Protein AF-B7Q792-F1 (afdb_monomer)

Mean predicted aligned error: 16.58 Å

Structure (mmCIF, N/CA/C/O backbone):
data_AF-B7Q792-F1
#
_entry.id   AF-B7Q792-F1
#
loop_
_atom_site.group_PDB
_atom_site.id
_atom_site.type_symbol
_atom_site.label_atom_id
_atom_site.label_alt_id
_atom_site.label_comp_id
_atom_site.label_asym_id
_atom_site.label_entity_id
_atom_site.label_seq_id
_atom_site.pdbx_PDB_ins_co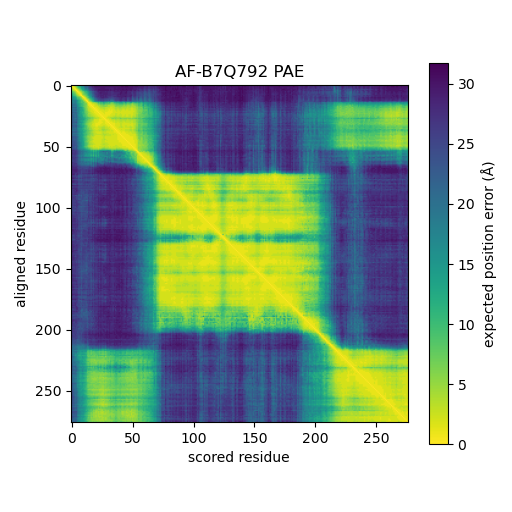de
_atom_site.Cartn_x
_atom_site.Cartn_y
_atom_site.Cartn_z
_atom_site.occupancy
_atom_site.B_iso_or_equiv
_atom_site.auth_seq_id
_atom_site.auth_comp_id
_atom_site.auth_asym_id
_atom_site.auth_atom_id
_atom_site.pdbx_PDB_model_num
ATOM 1 N N . MET A 1 1 ? -31.296 -1.172 -18.014 1.00 29.81 1 MET A N 1
ATOM 2 C CA . MET A 1 1 ? -30.292 -0.936 -19.068 1.00 29.81 1 MET A CA 1
ATOM 3 C C . MET A 1 1 ? -28.988 -0.692 -18.353 1.00 29.81 1 MET A C 1
ATOM 5 O O . MET A 1 1 ? -28.832 0.358 -17.747 1.00 29.81 1 MET A O 1
ATOM 9 N N . SER A 1 2 ? -28.148 -1.718 -18.304 1.00 25.25 2 SER A N 1
ATOM 10 C CA . SER A 1 2 ? -26.816 -1.644 -17.712 1.00 25.25 2 SER A CA 1
ATOM 11 C C . SER A 1 2 ? -25.908 -0.924 -18.704 1.00 25.25 2 SER A C 1
ATOM 13 O O . SER A 1 2 ? -25.913 -1.272 -19.883 1.00 25.25 2 SER A O 1
ATOM 15 N N . LEU A 1 3 ? -25.216 0.120 -18.257 1.00 30.36 3 LEU A N 1
ATOM 16 C CA . LEU A 1 3 ? -24.271 0.868 -19.080 1.00 30.36 3 LEU A CA 1
ATOM 17 C C . LEU A 1 3 ? -22.908 0.174 -19.016 1.00 30.36 3 LEU A C 1
ATOM 19 O O . LEU A 1 3 ? -22.314 0.070 -17.946 1.00 30.36 3 LEU A O 1
ATOM 23 N N . GLU A 1 4 ? -22.454 -0.309 -20.170 1.00 35.34 4 GLU A N 1
ATOM 24 C CA . GLU A 1 4 ? -21.077 -0.736 -20.418 1.00 35.34 4 GLU A CA 1
ATOM 25 C C . GLU A 1 4 ? -20.121 0.458 -20.252 1.00 35.34 4 GLU A C 1
ATOM 27 O O . GLU A 1 4 ? -20.401 1.551 -20.747 1.00 35.34 4 GLU A O 1
ATOM 32 N N . GLY A 1 5 ? -18.984 0.242 -19.580 1.00 39.78 5 GLY A N 1
ATOM 33 C CA . GLY A 1 5 ? -17.847 1.174 -19.599 1.00 39.78 5 GLY A CA 1
ATOM 34 C C . GLY A 1 5 ? -17.439 1.814 -18.266 1.00 39.78 5 GLY A C 1
ATOM 35 O O . GLY A 1 5 ? -16.581 2.692 -18.272 1.00 39.78 5 GLY A O 1
ATOM 36 N N . GLY A 1 6 ? -18.009 1.403 -17.130 1.00 30.78 6 GLY A N 1
ATOM 37 C CA . GLY A 1 6 ? -17.480 1.765 -15.808 1.00 30.78 6 GLY A CA 1
ATOM 38 C C . GLY A 1 6 ? -16.303 0.871 -15.405 1.00 30.78 6 GLY A C 1
ATOM 39 O O . GLY A 1 6 ? -16.274 -0.300 -15.775 1.00 30.78 6 GLY A O 1
ATOM 40 N N . PHE A 1 7 ? -15.344 1.401 -14.637 1.00 35.66 7 PHE A N 1
ATOM 41 C CA . PHE A 1 7 ? -14.353 0.570 -13.945 1.00 35.66 7 PHE A CA 1
ATOM 42 C C . PHE A 1 7 ? -15.086 -0.367 -12.980 1.00 35.66 7 PHE A C 1
ATOM 44 O O . PHE A 1 7 ? -15.581 0.058 -11.936 1.00 35.66 7 PHE A O 1
ATOM 51 N N . ASP A 1 8 ? -15.184 -1.633 -13.370 1.00 33.38 8 ASP A N 1
ATOM 52 C CA . ASP A 1 8 ? -15.832 -2.675 -12.591 1.00 33.38 8 ASP A CA 1
ATOM 53 C C . ASP A 1 8 ? -14.848 -3.168 -11.523 1.00 33.38 8 ASP A C 1
ATOM 55 O O . ASP A 1 8 ? -13.962 -3.981 -11.777 1.00 33.38 8 ASP A O 1
ATOM 59 N N . VAL A 1 9 ? -14.957 -2.625 -10.309 1.00 39.84 9 VAL A N 1
ATOM 60 C CA . VAL A 1 9 ? -14.142 -3.051 -9.153 1.00 39.84 9 VAL A CA 1
ATOM 61 C C . VAL A 1 9 ? -14.661 -4.382 -8.568 1.00 39.84 9 VAL A C 1
ATOM 63 O O . VAL A 1 9 ? -14.199 -4.827 -7.520 1.00 39.84 9 VAL A O 1
ATOM 66 N N . ALA A 1 10 ? -15.630 -5.026 -9.231 1.00 39.22 10 ALA A N 1
ATOM 67 C CA . ALA A 1 10 ? -16.303 -6.241 -8.783 1.00 39.22 10 ALA A CA 1
ATOM 68 C C . ALA A 1 10 ? -16.027 -7.481 -9.656 1.00 39.22 10 ALA A C 1
ATOM 70 O O . ALA A 1 10 ? -16.772 -8.458 -9.579 1.00 39.22 10 ALA A O 1
ATOM 71 N N . GLU A 1 11 ? -14.952 -7.507 -10.446 1.00 41.44 11 GLU A N 1
ATOM 72 C CA . GLU A 1 11 ? -14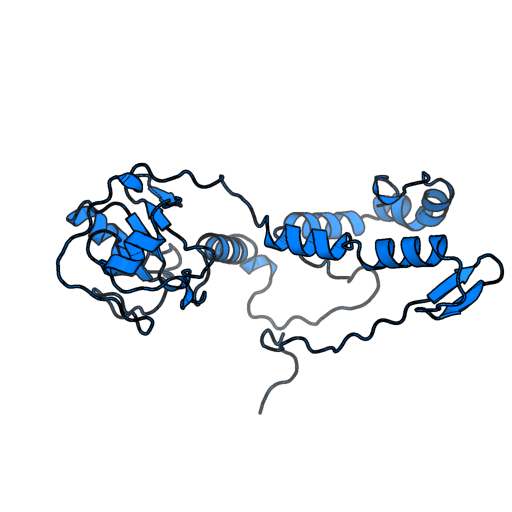.525 -8.736 -11.122 1.00 41.44 11 GLU A CA 1
ATOM 73 C C . GLU A 1 11 ? -13.384 -9.411 -10.357 1.00 41.44 11 GLU A C 1
ATOM 75 O O . GLU A 1 11 ? -12.214 -9.039 -10.447 1.00 41.44 11 GLU A O 1
ATOM 80 N N . GLY A 1 12 ? -13.733 -10.461 -9.607 1.00 44.03 12 GLY A N 1
ATOM 81 C CA . GLY A 1 12 ? -12.761 -11.478 -9.216 1.00 44.03 12 GLY A CA 1
ATOM 82 C C . GLY A 1 12 ? -11.974 -11.952 -10.444 1.00 44.03 12 GLY A C 1
ATOM 83 O O . GLY A 1 12 ? -12.541 -12.043 -11.530 1.00 44.03 12 GLY A O 1
ATOM 84 N N . LYS A 1 13 ? -10.666 -12.192 -10.258 1.00 39.19 13 LYS A N 1
ATOM 85 C CA . LYS A 1 13 ? -9.658 -12.584 -11.268 1.00 39.19 13 LYS A CA 1
ATOM 86 C C . LYS A 1 13 ? -10.265 -13.040 -12.610 1.00 39.19 13 LYS A C 1
ATOM 88 O O . LYS A 1 13 ? -10.611 -14.204 -12.775 1.00 39.19 13 LYS A O 1
ATOM 93 N N . LYS A 1 14 ? -10.349 -12.120 -13.579 1.00 50.91 14 LYS A N 1
ATOM 94 C CA . LYS A 1 14 ? -10.945 -12.324 -14.917 1.00 50.91 14 LYS A CA 1
ATOM 95 C C . LYS A 1 14 ? -10.115 -13.217 -15.859 1.00 50.91 14 LYS A C 1
ATOM 97 O O . LYS A 1 14 ? -10.454 -13.354 -17.031 1.00 50.91 14 LYS A O 1
ATOM 102 N N . TYR A 1 15 ? -9.017 -13.791 -15.370 1.00 65.81 15 TYR A N 1
ATOM 103 C CA . TYR A 1 15 ? -8.041 -14.522 -16.172 1.00 65.81 15 TYR A CA 1
ATOM 104 C C . TYR A 1 15 ? -7.594 -15.787 -15.442 1.00 65.81 15 TYR A C 1
ATOM 106 O O . TYR A 1 15 ? -7.187 -15.735 -14.279 1.00 65.81 15 TYR A O 1
ATOM 114 N N . GLU A 1 16 ? -7.642 -16.911 -16.150 1.00 73.19 16 GLU A N 1
ATOM 115 C CA . GLU A 1 16 ? -6.888 -18.109 -15.796 1.00 73.19 16 GLU A CA 1
ATOM 116 C C . GLU A 1 16 ? -5.500 -17.993 -16.429 1.00 73.19 16 GLU A C 1
ATOM 118 O O . GLU A 1 16 ? -5.370 -17.700 -17.618 1.00 73.19 16 GLU A O 1
ATOM 123 N N . TYR A 1 17 ? -4.461 -18.178 -15.619 1.00 75.75 17 TYR A N 1
ATOM 124 C CA . TYR A 1 17 ? -3.078 -18.170 -16.084 1.00 75.75 17 TYR A CA 1
ATOM 125 C C . TYR A 1 17 ? -2.602 -19.611 -16.241 1.00 75.75 17 TYR A C 1
ATOM 127 O O . TYR A 1 17 ? -2.643 -20.384 -15.284 1.00 75.75 17 TYR A O 1
ATOM 135 N N . GLU A 1 18 ? -2.112 -19.951 -17.430 1.00 84.50 18 GLU A N 1
ATOM 136 C CA . GLU A 1 18 ? -1.411 -21.205 -17.696 1.00 84.50 18 GLU A CA 1
ATOM 137 C C . GLU A 1 18 ? 0.070 -20.900 -17.947 1.00 84.50 18 GLU A C 1
ATOM 139 O O . GLU A 1 18 ? 0.413 -20.039 -18.761 1.00 84.50 18 GLU A O 1
ATOM 144 N N . TYR A 1 19 ? 0.957 -21.573 -17.214 1.00 83.19 19 TYR A N 1
ATOM 145 C CA . TYR A 1 19 ? 2.400 -21.358 -17.300 1.00 83.19 19 TYR A CA 1
ATOM 146 C C . TYR A 1 19 ? 3.058 -22.518 -18.047 1.00 83.19 19 TYR A C 1
ATOM 148 O O . TYR A 1 19 ? 2.988 -23.667 -17.609 1.00 83.19 19 TYR A O 1
ATOM 156 N N . HIS A 1 20 ? 3.757 -22.210 -19.141 1.00 89.25 20 HIS A N 1
ATOM 157 C CA . HIS A 1 20 ? 4.555 -23.175 -19.896 1.00 89.25 20 HIS A CA 1
ATOM 158 C C . HIS A 1 20 ? 6.040 -22.840 -19.766 1.00 89.25 20 HIS A C 1
ATOM 160 O O . HIS A 1 20 ? 6.474 -21.761 -20.164 1.00 89.25 20 HIS A O 1
ATOM 166 N N . ASN A 1 21 ? 6.824 -23.779 -19.236 1.00 91.38 21 ASN A N 1
ATOM 167 C CA . ASN A 1 21 ? 8.255 -23.598 -19.008 1.00 91.38 21 ASN A CA 1
ATOM 168 C C . ASN A 1 21 ? 9.073 -24.426 -20.005 1.00 91.38 21 ASN A C 1
ATOM 170 O O . ASN A 1 21 ? 8.728 -25.567 -20.315 1.00 91.38 21 ASN A O 1
ATOM 174 N N . ALA A 1 22 ? 10.189 -23.872 -20.476 1.00 94.50 22 ALA A N 1
ATOM 175 C CA . ALA A 1 22 ? 11.141 -24.570 -21.332 1.00 94.50 22 ALA A CA 1
ATOM 176 C C . ALA A 1 22 ? 12.569 -24.063 -21.089 1.00 94.50 22 ALA A C 1
ATOM 178 O O . ALA A 1 22 ? 12.773 -22.917 -20.689 1.00 94.50 22 ALA A O 1
ATOM 179 N N . LEU A 1 23 ? 13.557 -24.921 -21.338 1.00 94.06 23 LEU A N 1
ATOM 180 C CA . LEU A 1 23 ? 14.969 -24.557 -21.360 1.00 94.06 23 LEU A CA 1
ATOM 181 C C . LEU A 1 23 ? 15.369 -24.209 -22.797 1.00 94.06 23 LEU A C 1
ATOM 183 O O . LEU A 1 23 ? 15.240 -25.052 -23.682 1.00 94.06 23 LEU A O 1
ATOM 187 N N . THR A 1 24 ? 15.881 -22.997 -23.013 1.00 95.38 24 THR A N 1
ATOM 188 C CA . THR A 1 24 ? 16.321 -22.522 -24.333 1.00 95.38 24 THR A CA 1
ATOM 189 C C . THR A 1 24 ? 17.832 -22.333 -24.358 1.00 95.38 24 THR A C 1
ATOM 191 O O . THR A 1 24 ? 18.382 -21.624 -23.515 1.00 95.38 24 THR A O 1
ATOM 194 N N . ILE A 1 25 ? 18.507 -22.933 -25.338 1.00 94.31 25 ILE A N 1
ATOM 195 C CA . ILE A 1 25 ? 19.960 -22.830 -25.504 1.00 94.31 25 ILE A CA 1
ATOM 196 C C . ILE A 1 25 ? 20.277 -21.870 -26.653 1.00 94.31 25 ILE A C 1
ATOM 198 O O . ILE A 1 25 ? 19.949 -22.112 -27.815 1.00 94.31 25 ILE A O 1
ATOM 202 N N . LEU A 1 26 ? 20.937 -20.763 -26.322 1.00 93.88 26 LEU A N 1
ATOM 203 C CA . LEU A 1 26 ? 21.438 -19.786 -27.289 1.00 93.88 26 LEU A CA 1
ATOM 204 C C . LEU A 1 26 ? 22.804 -20.222 -27.858 1.00 93.88 26 LEU A C 1
ATOM 206 O O . LEU A 1 26 ? 23.549 -20.934 -27.184 1.00 93.88 26 LEU A O 1
ATOM 210 N N . PRO A 1 27 ? 23.172 -19.792 -29.080 1.00 94.75 27 PRO A N 1
ATOM 211 C CA . PRO A 1 27 ? 22.440 -18.870 -29.957 1.00 94.75 27 PRO A CA 1
ATOM 212 C C . PRO A 1 27 ? 21.430 -19.553 -30.892 1.00 94.75 27 PRO A C 1
ATOM 214 O O . PRO A 1 27 ? 20.706 -18.855 -31.590 1.00 94.75 27 PRO A O 1
ATOM 217 N N . HIS A 1 28 ? 21.390 -20.888 -30.941 1.00 93.19 28 HIS A N 1
ATOM 218 C CA . HIS A 1 28 ? 20.563 -21.634 -31.901 1.00 93.19 28 HIS A CA 1
ATOM 219 C C . HIS A 1 28 ? 19.076 -21.690 -31.528 1.00 93.19 28 HIS A C 1
ATOM 221 O O . HIS A 1 28 ? 18.264 -22.075 -32.362 1.00 93.19 28 HIS A O 1
ATOM 227 N N . PHE A 1 29 ? 18.720 -21.258 -30.313 1.00 93.69 29 PHE A N 1
ATOM 228 C CA . PHE A 1 29 ? 17.365 -21.327 -29.764 1.00 93.69 29 PHE A CA 1
ATOM 229 C C . PHE A 1 29 ? 16.832 -22.766 -29.707 1.00 93.69 29 PHE A C 1
ATOM 231 O O . PHE A 1 29 ? 15.656 -23.005 -29.970 1.00 93.69 29 PHE A O 1
ATOM 238 N N . ASP A 1 30 ? 17.681 -23.730 -29.342 1.00 94.38 30 ASP A N 1
ATOM 239 C CA . ASP A 1 30 ? 17.232 -25.104 -29.103 1.00 94.38 30 ASP A CA 1
ATOM 240 C C . ASP A 1 30 ? 16.337 -25.125 -27.856 1.00 94.38 30 ASP A C 1
ATOM 242 O O . ASP A 1 30 ? 16.788 -24.760 -26.767 1.00 94.38 30 ASP A O 1
ATOM 246 N N . VAL A 1 31 ? 15.070 -25.521 -28.014 1.00 95.25 31 VAL A N 1
ATOM 247 C CA . VAL A 1 31 ? 14.053 -25.489 -26.950 1.00 95.25 31 VAL A CA 1
ATOM 248 C C . VAL A 1 31 ? 13.767 -26.896 -26.433 1.00 95.25 31 VAL A C 1
ATOM 250 O O . VAL A 1 31 ? 13.377 -27.783 -27.191 1.00 95.25 31 VAL A O 1
ATOM 253 N N . ILE A 1 32 ? 13.896 -27.083 -25.122 1.00 94.94 32 ILE A N 1
ATOM 254 C CA . ILE A 1 32 ? 13.581 -28.328 -24.419 1.00 94.94 32 ILE A CA 1
ATOM 255 C C . ILE A 1 32 ? 12.401 -28.064 -23.469 1.00 94.94 32 ILE A C 1
ATOM 257 O O . ILE A 1 32 ? 12.570 -27.316 -22.502 1.00 94.94 32 ILE A O 1
ATOM 261 N N . PRO A 1 33 ? 11.213 -28.655 -23.701 1.00 94.19 33 PRO A N 1
ATOM 262 C CA . PRO A 1 33 ? 10.057 -28.488 -22.817 1.00 94.19 33 PRO A CA 1
ATOM 263 C C . PRO A 1 33 ? 10.342 -28.974 -21.391 1.00 94.19 33 PRO A C 1
ATOM 265 O O . PRO A 1 33 ? 11.043 -29.968 -21.212 1.00 94.19 33 PRO A O 1
ATOM 268 N N . LEU A 1 34 ? 9.784 -28.301 -20.382 1.00 92.12 34 LEU A N 1
ATOM 269 C CA . LEU A 1 34 ? 9.888 -28.693 -18.975 1.00 92.12 34 LEU A CA 1
ATOM 270 C C . LEU A 1 34 ? 8.511 -29.099 -18.413 1.00 92.12 34 LEU A C 1
ATOM 272 O O . LEU A 1 34 ? 7.507 -28.487 -18.780 1.00 92.12 34 LEU A O 1
ATOM 276 N N . PRO A 1 35 ? 8.449 -30.084 -17.494 1.00 89.88 35 PRO A N 1
ATOM 277 C CA . PRO A 1 35 ? 9.571 -30.848 -16.935 1.00 89.88 35 PRO A CA 1
ATOM 278 C C . PRO A 1 35 ? 10.113 -31.910 -17.910 1.00 89.88 35 PRO A C 1
ATOM 280 O O . PRO A 1 35 ? 9.349 -32.534 -18.640 1.00 89.88 35 PRO A O 1
ATOM 283 N N . ASN A 1 36 ? 11.429 -32.153 -17.887 1.00 90.81 36 ASN A N 1
ATOM 284 C CA . ASN A 1 36 ? 12.068 -33.201 -18.690 1.00 90.81 36 ASN A CA 1
ATOM 285 C C . ASN A 1 36 ? 13.018 -34.059 -17.824 1.00 90.81 36 ASN A C 1
ATOM 287 O O . ASN A 1 36 ? 14.056 -33.552 -17.388 1.00 90.81 36 ASN A O 1
ATOM 291 N N . PRO A 1 37 ? 12.691 -35.345 -17.580 1.00 90.69 37 PRO A N 1
ATOM 292 C CA . PRO A 1 37 ? 13.484 -36.232 -16.728 1.00 90.69 37 PRO A CA 1
ATOM 293 C C . PRO A 1 37 ? 14.793 -36.708 -17.374 1.00 90.69 37 PRO A C 1
ATOM 295 O O . PRO A 1 37 ? 15.647 -37.247 -16.675 1.00 90.69 37 PRO A O 1
ATOM 298 N N . GLU A 1 38 ? 14.970 -36.520 -18.683 1.00 92.19 38 GLU A N 1
ATOM 299 C CA . GLU A 1 38 ? 16.195 -36.888 -19.404 1.00 92.19 38 GLU A CA 1
ATOM 300 C C . GLU A 1 38 ? 17.320 -35.860 -19.207 1.00 92.19 38 GLU A C 1
ATOM 302 O O . GLU A 1 38 ? 18.478 -36.122 -19.539 1.00 92.19 38 GLU A O 1
ATOM 307 N N . LEU A 1 39 ? 17.002 -34.687 -18.648 1.00 93.31 39 LEU A N 1
ATOM 308 C CA . LEU A 1 39 ? 18.000 -33.674 -18.326 1.00 93.31 39 LEU A CA 1
ATOM 309 C C . LEU A 1 39 ? 18.913 -34.142 -17.181 1.00 93.31 39 LEU A C 1
ATOM 311 O O . LEU A 1 39 ? 18.458 -34.831 -16.269 1.00 93.31 39 LEU A O 1
ATOM 315 N N . PRO A 1 40 ? 20.191 -33.727 -17.149 1.00 95.88 40 PRO A N 1
ATOM 316 C CA . PRO A 1 40 ? 21.069 -34.024 -16.021 1.00 95.88 40 PRO A CA 1
ATOM 317 C C . PRO A 1 40 ? 20.490 -33.515 -14.694 1.00 95.88 40 PRO A C 1
ATOM 319 O O . PRO A 1 40 ? 19.956 -32.409 -14.634 1.00 95.88 40 PRO A O 1
ATOM 322 N N . GLU A 1 41 ? 20.678 -34.271 -13.610 1.00 93.25 41 GLU A N 1
ATOM 323 C CA . GLU A 1 41 ? 20.141 -33.954 -12.273 1.00 93.25 41 GLU A CA 1
ATOM 324 C C . GLU A 1 41 ? 20.468 -32.522 -11.818 1.00 93.25 41 GLU A C 1
ATOM 326 O O . GLU A 1 41 ? 19.605 -31.811 -11.310 1.00 93.25 41 GLU A O 1
ATOM 331 N N . LYS A 1 42 ? 21.695 -32.050 -12.080 1.00 94.50 42 LYS A N 1
ATOM 332 C CA . LYS A 1 42 ? 22.100 -30.668 -11.773 1.00 94.50 42 LYS A CA 1
ATOM 333 C C . LYS A 1 42 ? 21.224 -29.626 -12.472 1.00 94.50 42 LYS A C 1
ATOM 335 O O . LYS A 1 42 ? 20.886 -28.620 -11.863 1.00 94.50 42 LYS A O 1
ATOM 340 N N . VAL A 1 43 ? 20.858 -29.871 -13.731 1.00 93.88 43 VAL A N 1
ATOM 341 C CA . VAL A 1 43 ? 20.005 -28.970 -14.519 1.00 93.88 43 VAL A CA 1
ATOM 342 C C . VAL A 1 43 ? 18.579 -29.006 -13.982 1.00 93.88 43 VAL A C 1
ATOM 344 O O . VAL A 1 43 ? 17.980 -27.951 -13.801 1.00 93.88 43 VAL A O 1
ATOM 347 N N . GLN A 1 44 ? 18.061 -30.195 -13.656 1.00 91.38 44 GLN A N 1
ATOM 348 C CA . GLN A 1 44 ? 16.737 -30.339 -13.046 1.00 91.38 44 GLN A CA 1
ATOM 349 C C . GLN A 1 44 ? 16.644 -29.580 -11.714 1.00 91.38 44 GLN A C 1
ATOM 351 O O . GLN A 1 44 ? 15.679 -28.852 -11.491 1.00 91.38 44 GLN A O 1
ATOM 356 N N . LEU A 1 45 ? 17.670 -29.692 -10.861 1.00 91.88 45 LEU A N 1
ATOM 357 C CA . LEU A 1 45 ? 17.723 -28.984 -9.584 1.00 91.88 45 LEU A CA 1
ATOM 358 C C . LEU A 1 45 ? 17.769 -27.464 -9.780 1.00 91.88 45 LEU A C 1
ATOM 360 O O . LEU A 1 45 ? 17.020 -26.746 -9.127 1.00 91.88 45 LEU A O 1
ATOM 364 N N . SER A 1 46 ? 18.601 -26.963 -10.699 1.00 93.44 46 SER A N 1
ATOM 365 C CA . SER A 1 46 ? 18.649 -25.529 -11.013 1.00 93.44 46 SER A CA 1
ATOM 366 C C . SER A 1 46 ? 17.309 -25.001 -11.530 1.00 93.44 46 SER A C 1
ATOM 368 O O . SER A 1 46 ? 16.865 -23.950 -11.078 1.00 93.44 46 SER A O 1
ATOM 370 N N . VAL A 1 47 ? 16.643 -25.738 -12.427 1.00 91.75 47 VAL A N 1
ATOM 371 C CA . VAL A 1 47 ? 15.305 -25.387 -12.932 1.00 91.75 47 VAL A CA 1
ATOM 372 C C . VAL A 1 47 ? 14.296 -25.320 -11.789 1.00 91.75 47 VAL A C 1
ATOM 374 O O . VAL A 1 47 ? 13.572 -24.334 -11.678 1.00 91.75 47 VAL A O 1
ATOM 377 N N . ALA A 1 48 ? 14.266 -26.334 -10.920 1.00 88.44 48 ALA A N 1
ATOM 378 C CA . ALA A 1 48 ? 13.357 -26.363 -9.779 1.00 88.44 48 ALA A CA 1
ATOM 379 C C . ALA A 1 48 ? 13.580 -25.165 -8.844 1.00 88.44 48 ALA A C 1
ATOM 381 O O . ALA A 1 48 ? 12.615 -24.518 -8.450 1.00 88.44 48 ALA A O 1
ATOM 382 N N . THR A 1 49 ? 14.838 -24.826 -8.544 1.00 87.69 49 THR A N 1
ATOM 383 C CA . THR A 1 49 ? 15.173 -23.666 -7.707 1.00 87.69 49 THR A CA 1
ATOM 384 C C . THR A 1 49 ? 14.718 -22.351 -8.337 1.00 87.69 49 THR A C 1
ATOM 386 O O . THR A 1 49 ? 14.146 -21.521 -7.639 1.00 87.69 49 THR A O 1
ATOM 389 N N . VAL A 1 50 ? 14.930 -22.152 -9.643 1.00 88.50 50 VAL A N 1
ATOM 390 C CA . VAL A 1 50 ? 14.498 -20.927 -10.341 1.00 88.50 50 VAL A CA 1
ATOM 391 C C . VAL A 1 50 ? 12.974 -20.807 -10.355 1.00 88.50 50 VAL A C 1
ATOM 393 O O . VAL A 1 50 ? 12.455 -19.739 -10.060 1.00 88.50 50 VAL A O 1
ATOM 396 N N . LEU A 1 51 ? 12.252 -21.896 -10.642 1.00 85.19 51 LEU A N 1
ATOM 397 C CA . LEU A 1 51 ? 10.783 -21.893 -10.665 1.00 85.19 51 LEU A CA 1
ATOM 398 C C . LEU A 1 51 ? 10.155 -21.713 -9.278 1.00 85.19 51 LEU A C 1
ATOM 400 O O . LEU A 1 51 ? 9.048 -21.195 -9.177 1.00 85.19 51 LEU A O 1
ATOM 404 N N . ALA A 1 52 ? 10.843 -22.156 -8.226 1.00 81.38 52 ALA A N 1
ATOM 405 C CA . ALA A 1 52 ? 10.420 -21.974 -6.841 1.00 81.38 52 ALA A CA 1
ATOM 406 C C . ALA A 1 52 ? 10.868 -20.631 -6.240 1.00 81.38 52 ALA A C 1
ATOM 408 O O . ALA A 1 52 ? 10.471 -20.317 -5.123 1.00 81.38 52 ALA A O 1
ATOM 409 N N . SER A 1 53 ? 11.722 -19.869 -6.931 1.00 77.12 53 SER A N 1
ATOM 410 C CA . SER A 1 53 ? 12.176 -18.568 -6.443 1.00 77.12 53 SER A CA 1
ATOM 411 C C . SER A 1 53 ? 11.066 -17.539 -6.613 1.00 77.12 53 SER A C 1
ATOM 413 O O . SER A 1 53 ? 10.498 -17.402 -7.698 1.00 77.12 53 SER A O 1
ATOM 415 N N . ASP A 1 54 ? 10.783 -16.789 -5.552 1.00 62.72 54 ASP A N 1
ATOM 416 C CA . ASP A 1 54 ? 9.798 -15.717 -5.610 1.00 62.72 54 ASP A CA 1
ATOM 417 C C . ASP A 1 54 ? 10.257 -14.649 -6.610 1.00 62.72 54 ASP A C 1
ATOM 419 O O . ASP A 1 54 ? 11.369 -14.117 -6.533 1.00 62.72 54 ASP A O 1
ATOM 423 N N . SER A 1 55 ? 9.403 -14.334 -7.583 1.00 58.91 55 SER A N 1
ATOM 424 C CA . SER A 1 55 ? 9.701 -13.261 -8.533 1.00 58.91 55 SER A CA 1
ATOM 425 C C . SER A 1 55 ? 9.797 -11.920 -7.799 1.00 58.91 55 SER A C 1
ATOM 427 O O . SER A 1 55 ? 9.054 -11.677 -6.848 1.00 58.91 55 SER A O 1
ATOM 429 N N . ALA A 1 56 ? 10.646 -11.007 -8.282 1.00 54.75 56 ALA A N 1
ATOM 430 C CA . ALA A 1 56 ? 10.700 -9.637 -7.765 1.00 54.75 56 ALA A CA 1
ATOM 431 C C . ALA A 1 56 ? 9.311 -8.973 -7.772 1.00 54.75 56 ALA A C 1
ATOM 433 O O . ALA A 1 56 ? 8.996 -8.217 -6.867 1.00 54.75 56 ALA A O 1
ATOM 434 N N . ASN A 1 57 ? 8.444 -9.327 -8.728 1.00 47.03 57 ASN A N 1
ATOM 435 C CA . ASN A 1 57 ? 7.058 -8.863 -8.769 1.00 47.03 57 ASN A CA 1
ATOM 436 C C . ASN A 1 57 ? 6.201 -9.435 -7.634 1.00 47.03 57 ASN A C 1
ATOM 438 O O . ASN A 1 57 ? 5.462 -8.677 -7.025 1.00 47.03 57 ASN A O 1
ATOM 442 N N . GLN A 1 58 ? 6.321 -10.723 -7.294 1.00 51.41 58 GLN A N 1
ATOM 443 C CA . GLN A 1 58 ? 5.621 -11.289 -6.133 1.00 51.41 58 GLN A CA 1
ATOM 444 C C . GLN A 1 58 ? 6.164 -10.745 -4.815 1.00 51.41 58 GLN A C 1
ATOM 446 O O . GLN A 1 58 ? 5.377 -10.445 -3.927 1.00 51.41 58 GLN A O 1
ATOM 451 N N . LEU A 1 59 ? 7.482 -10.573 -4.685 1.00 51.50 59 LEU A N 1
ATOM 452 C CA . LEU A 1 59 ? 8.081 -9.941 -3.511 1.00 51.50 59 LEU A CA 1
ATOM 453 C C . LEU A 1 59 ? 7.662 -8.473 -3.397 1.00 51.50 59 LEU A C 1
ATOM 455 O O . LEU A 1 59 ? 7.368 -8.027 -2.297 1.00 51.50 59 LEU A O 1
ATOM 459 N N . ASN A 1 60 ? 7.568 -7.743 -4.509 1.00 48.34 60 ASN A N 1
ATOM 460 C CA . ASN A 1 60 ? 7.100 -6.359 -4.540 1.00 48.34 60 ASN A CA 1
ATOM 461 C C . ASN A 1 60 ? 5.592 -6.249 -4.298 1.00 48.34 60 ASN A C 1
ATOM 463 O O . ASN A 1 60 ? 5.179 -5.333 -3.608 1.00 48.34 60 ASN A O 1
ATOM 467 N N . GLU A 1 61 ? 4.764 -7.170 -4.795 1.00 46.69 61 GLU A N 1
ATOM 468 C CA . GLU A 1 61 ? 3.336 -7.248 -4.451 1.00 46.69 61 GLU A CA 1
ATOM 469 C C . GLU A 1 61 ? 3.153 -7.594 -2.970 1.00 46.69 61 GLU A C 1
ATOM 471 O O . GLU A 1 61 ? 2.342 -6.979 -2.284 1.00 46.69 61 GLU A O 1
ATOM 476 N N . GLN A 1 62 ? 3.949 -8.525 -2.440 1.00 40.78 62 GLN A N 1
ATOM 477 C CA . GLN A 1 62 ? 3.971 -8.851 -1.016 1.00 40.78 62 GLN A CA 1
ATOM 478 C C . GLN A 1 62 ? 4.483 -7.677 -0.172 1.00 40.78 62 GLN A C 1
ATOM 480 O O . GLN A 1 62 ? 3.912 -7.419 0.877 1.00 40.78 62 GLN A O 1
ATOM 485 N N . GLN A 1 63 ? 5.492 -6.923 -0.621 1.00 43.28 63 GLN A N 1
ATOM 486 C CA . GLN A 1 63 ? 5.996 -5.712 0.046 1.00 43.28 63 GLN A CA 1
ATOM 487 C C . GLN A 1 63 ? 5.024 -4.531 -0.071 1.00 43.28 63 GLN A C 1
ATOM 489 O O . GLN A 1 63 ? 4.855 -3.790 0.892 1.00 43.28 63 GLN A O 1
ATOM 494 N N . ALA A 1 64 ? 4.327 -4.387 -1.199 1.00 44.69 64 ALA A N 1
ATOM 495 C CA . ALA A 1 64 ? 3.246 -3.424 -1.386 1.00 44.69 64 ALA A CA 1
ATOM 496 C C . ALA A 1 64 ? 2.049 -3.750 -0.482 1.00 44.69 64 ALA A C 1
ATOM 498 O O . ALA A 1 64 ? 1.394 -2.836 0.012 1.00 44.69 64 ALA A O 1
ATOM 499 N N . MET A 1 65 ? 1.799 -5.036 -0.207 1.00 40.06 65 MET A N 1
ATOM 500 C CA . MET A 1 65 ? 0.846 -5.480 0.816 1.00 40.06 65 MET A CA 1
ATOM 501 C C . MET A 1 65 ? 1.395 -5.356 2.249 1.00 40.06 65 MET A C 1
ATOM 503 O O . MET A 1 65 ? 0.618 -5.132 3.171 1.00 40.06 65 MET A O 1
ATOM 507 N N . ALA A 1 66 ? 2.710 -5.478 2.453 1.00 39.22 66 ALA A N 1
ATOM 508 C CA . ALA A 1 66 ? 3.355 -5.500 3.771 1.00 39.22 66 ALA A CA 1
ATOM 509 C C . ALA A 1 66 ? 3.899 -4.138 4.245 1.00 39.22 66 ALA A C 1
ATOM 511 O O . ALA A 1 66 ? 4.462 -4.053 5.334 1.00 39.22 66 ALA A O 1
ATOM 512 N N . GLY A 1 67 ? 3.753 -3.076 3.450 1.00 41.03 67 GLY A N 1
ATOM 513 C CA . GLY A 1 67 ? 4.443 -1.806 3.680 1.00 41.03 67 GLY A CA 1
ATOM 514 C C . GLY A 1 67 ? 3.678 -0.579 3.199 1.00 41.03 67 GLY A C 1
ATOM 515 O O . GLY A 1 67 ? 4.291 0.415 2.807 1.00 41.03 67 GLY A O 1
ATOM 516 N N . THR A 1 68 ? 2.343 -0.613 3.216 1.00 38.31 68 THR A N 1
ATOM 517 C CA . THR A 1 68 ? 1.542 0.601 3.031 1.00 38.31 68 THR A CA 1
ATOM 518 C C . THR A 1 68 ? 1.814 1.553 4.188 1.00 38.31 68 THR A C 1
ATOM 520 O O . THR A 1 68 ? 1.184 1.414 5.226 1.00 38.31 68 THR A O 1
ATOM 523 N N . TRP A 1 69 ? 2.749 2.489 4.000 1.00 43.34 69 TRP A N 1
ATOM 524 C CA . TRP A 1 69 ? 2.964 3.649 4.867 1.00 43.34 69 TRP A CA 1
ATOM 525 C C . TRP A 1 69 ? 2.882 3.274 6.353 1.00 43.34 69 TRP A C 1
ATOM 527 O O . TRP A 1 69 ? 1.858 3.486 6.999 1.00 43.34 69 TRP A O 1
ATOM 537 N N . ASP A 1 70 ? 3.962 2.704 6.894 1.00 41.75 70 ASP A N 1
ATOM 538 C CA . ASP A 1 70 ? 4.176 2.659 8.345 1.00 41.75 70 ASP A CA 1
ATOM 539 C C . ASP A 1 70 ? 4.428 4.097 8.830 1.00 41.75 70 ASP A C 1
ATOM 541 O O . ASP A 1 70 ? 5.545 4.492 9.171 1.00 41.75 70 ASP A O 1
ATOM 545 N N . GLY A 1 71 ? 3.390 4.931 8.719 1.00 44.62 71 GLY A N 1
ATOM 546 C CA . GLY A 1 71 ? 3.270 6.197 9.411 1.00 44.62 71 GLY A CA 1
ATOM 547 C C . GLY A 1 71 ? 3.271 5.860 10.890 1.00 44.62 71 GLY A C 1
ATOM 548 O O . GLY A 1 71 ? 2.229 5.553 11.449 1.00 44.62 71 GLY A O 1
ATOM 549 N N . GLU A 1 72 ? 4.486 5.829 11.434 1.00 47.69 72 GLU A N 1
ATOM 550 C CA . GLU A 1 72 ? 4.863 5.397 12.775 1.00 47.69 72 GLU A CA 1
ATOM 551 C C . GLU A 1 72 ? 4.457 3.958 13.117 1.00 47.69 72 GLU A C 1
ATOM 553 O O . GLU A 1 72 ? 3.289 3.641 13.334 1.00 47.69 72 GLU A O 1
ATOM 558 N N . LYS A 1 73 ? 5.467 3.089 13.272 1.00 61.81 73 LYS A N 1
ATOM 559 C CA . LYS A 1 73 ? 5.326 1.782 13.918 1.00 61.81 73 LYS A CA 1
ATOM 560 C C . LYS A 1 73 ? 4.527 1.958 15.204 1.00 61.81 73 LYS A C 1
ATOM 562 O O . LYS A 1 73 ? 5.082 2.417 16.205 1.00 61.81 73 LYS A O 1
ATOM 567 N N . ARG A 1 74 ? 3.239 1.594 15.158 1.00 77.88 74 ARG A N 1
ATOM 568 C CA . ARG A 1 74 ? 2.288 1.835 16.249 1.00 77.88 74 ARG A CA 1
ATOM 569 C C . ARG A 1 74 ? 2.894 1.368 17.564 1.00 77.88 74 ARG A C 1
ATOM 571 O O . ARG A 1 74 ? 3.317 0.213 17.693 1.00 77.88 74 ARG A O 1
ATOM 578 N N . ALA A 1 75 ? 2.948 2.265 18.540 1.00 86.38 75 ALA A N 1
ATOM 579 C CA . ALA A 1 75 ? 3.404 1.905 19.868 1.00 86.38 75 ALA A CA 1
ATOM 580 C C . ALA A 1 75 ? 2.386 0.959 20.524 1.00 86.38 75 ALA A C 1
ATOM 582 O O . ALA A 1 75 ? 1.176 1.056 20.304 1.00 86.38 75 ALA A O 1
ATOM 583 N N . VAL A 1 76 ? 2.874 0.027 21.343 1.00 92.19 76 VAL A N 1
ATOM 584 C CA . VAL A 1 76 ? 1.992 -0.747 22.223 1.00 92.19 76 VAL A CA 1
ATOM 585 C C . VAL A 1 76 ? 1.396 0.212 23.244 1.00 92.19 76 VAL A C 1
ATOM 587 O O . VAL A 1 76 ? 2.144 0.937 23.900 1.00 92.19 76 VAL A O 1
ATOM 590 N N . SER A 1 77 ? 0.071 0.204 23.389 1.00 94.06 77 SER A N 1
ATOM 591 C CA . SER A 1 77 ? -0.595 1.087 24.343 1.00 94.06 77 SER A CA 1
ATOM 592 C C . SER A 1 77 ? -0.131 0.799 25.763 1.00 94.06 77 SER A C 1
ATOM 594 O O . SER A 1 77 ? -0.108 -0.357 26.199 1.00 94.06 77 SER A O 1
ATOM 596 N N . LYS A 1 78 ? 0.104 1.859 26.539 1.00 95.25 78 LYS A N 1
ATOM 597 C CA . LYS A 1 78 ? 0.352 1.746 27.986 1.00 95.25 78 LYS A CA 1
ATOM 598 C C . LYS A 1 78 ? -0.813 1.108 28.765 1.00 95.25 78 LYS A C 1
ATOM 600 O O . LYS A 1 78 ? -0.618 0.646 29.888 1.00 95.25 78 LYS A O 1
ATOM 605 N N . HIS A 1 79 ? -2.009 1.060 28.172 1.00 94.25 79 HIS A N 1
ATOM 606 C CA . HIS A 1 79 ? -3.214 0.474 28.767 1.00 94.25 79 HIS A CA 1
ATOM 607 C C . HIS A 1 79 ? -3.420 -1.001 28.399 1.00 94.25 79 HIS A C 1
ATOM 609 O O . HIS A 1 79 ? -4.194 -1.677 29.060 1.00 94.25 79 HIS A O 1
ATOM 615 N N . SER A 1 80 ? -2.703 -1.530 27.402 1.00 91.44 80 SER A N 1
ATOM 616 C CA . SER A 1 80 ? -2.859 -2.899 26.865 1.00 91.44 80 SER A CA 1
ATOM 617 C C . SER A 1 80 ? -2.795 -4.012 27.930 1.00 91.44 80 SER A C 1
ATOM 619 O O . SER A 1 80 ? -3.523 -5.001 27.866 1.00 91.44 80 SER A O 1
ATOM 621 N N . GLU A 1 81 ? -1.929 -3.871 28.936 1.00 92.19 81 GLU A N 1
ATOM 622 C CA . GLU A 1 81 ? -1.763 -4.885 29.992 1.00 92.19 81 GLU A CA 1
ATOM 623 C C . GLU A 1 81 ? -2.631 -4.632 31.229 1.00 92.19 81 GLU A C 1
ATOM 625 O O . GLU A 1 81 ? -2.889 -5.551 32.004 1.00 92.19 81 GLU A O 1
ATOM 630 N N . THR A 1 82 ? -3.054 -3.385 31.439 1.00 92.19 82 THR A N 1
ATOM 631 C CA . THR A 1 82 ? -3.729 -2.942 32.669 1.00 92.19 82 THR A CA 1
ATOM 632 C C . THR A 1 82 ? -5.207 -2.625 32.461 1.00 92.19 82 THR A C 1
ATOM 634 O O . THR A 1 82 ? -5.892 -2.275 33.426 1.00 92.19 82 THR A O 1
ATOM 637 N N . LEU A 1 83 ? -5.710 -2.766 31.229 1.00 94.50 83 LEU A N 1
ATOM 638 C CA . LEU A 1 83 ? -7.093 -2.486 30.878 1.00 94.50 83 LEU A CA 1
ATOM 639 C C . LEU A 1 83 ? -8.039 -3.361 31.707 1.00 94.50 83 LEU A C 1
ATOM 641 O O . LEU A 1 83 ? -8.030 -4.587 31.627 1.00 94.50 83 LEU A O 1
ATOM 645 N N . GLN A 1 84 ? -8.887 -2.714 32.501 1.00 93.75 84 GLN A N 1
ATOM 646 C CA . GLN A 1 84 ? -9.947 -3.391 33.236 1.00 93.75 84 GLN A CA 1
ATOM 647 C C . GLN A 1 84 ? -11.208 -3.409 32.378 1.00 93.75 84 GLN A C 1
ATOM 649 O O . GLN A 1 84 ? -11.685 -2.352 31.967 1.00 93.75 84 GLN A O 1
ATOM 654 N N . GLN A 1 85 ? -11.742 -4.601 32.122 1.00 96.88 85 GLN A N 1
ATOM 655 C CA . GLN A 1 85 ? -13.023 -4.777 31.441 1.00 96.88 85 GLN A CA 1
ATOM 656 C C . GLN A 1 85 ? -14.128 -4.982 32.478 1.00 96.88 85 GLN A C 1
ATOM 658 O O . GLN A 1 85 ? -13.968 -5.745 33.432 1.00 96.88 85 GLN A O 1
ATOM 663 N N . LEU A 1 86 ? -15.247 -4.281 32.314 1.00 94.31 86 LEU A N 1
ATOM 664 C CA . LEU A 1 86 ? -16.392 -4.385 33.207 1.00 94.31 86 LEU A CA 1
ATOM 665 C C . LEU A 1 86 ? -17.135 -5.700 32.963 1.00 94.31 86 LEU A C 1
ATOM 667 O O . LEU A 1 86 ? -17.396 -6.082 31.822 1.00 94.31 86 LEU A O 1
ATOM 671 N N . ASP A 1 87 ? -17.547 -6.361 34.043 1.00 91.00 87 ASP A N 1
ATOM 672 C CA . ASP A 1 87 ? -18.432 -7.527 33.981 1.00 91.00 87 ASP A CA 1
ATOM 673 C C . ASP A 1 87 ? -19.902 -7.076 34.013 1.00 91.00 87 ASP A C 1
ATOM 675 O O . ASP A 1 87 ? -20.637 -7.260 34.983 1.00 91.00 87 ASP A O 1
ATOM 679 N N . ASN A 1 88 ? -20.303 -6.363 32.959 1.00 90.38 88 ASN A N 1
ATOM 680 C CA . ASN A 1 88 ? -21.640 -5.782 32.795 1.00 90.38 88 ASN A CA 1
ATOM 681 C C . ASN A 1 88 ? -22.587 -6.672 31.961 1.00 90.38 88 ASN A C 1
ATOM 683 O O . ASN A 1 88 ? -23.704 -6.261 31.647 1.00 90.38 88 ASN A O 1
ATOM 687 N N . GLY A 1 89 ? -22.152 -7.884 31.595 1.00 87.75 89 GLY A N 1
ATOM 688 C CA . GLY A 1 89 ? -22.937 -8.854 30.826 1.00 87.75 89 GLY A CA 1
ATOM 689 C C . GLY A 1 89 ? -23.117 -8.523 29.338 1.00 87.75 89 GLY A C 1
ATOM 690 O O . GLY A 1 89 ? -23.886 -9.209 28.662 1.00 87.75 89 GLY A O 1
ATOM 691 N N . VAL A 1 90 ? -22.432 -7.504 28.809 1.00 92.31 90 VAL A N 1
ATOM 692 C CA . VAL A 1 90 ? -22.532 -7.119 27.394 1.00 92.31 90 VAL A CA 1
ATOM 693 C C . VAL A 1 90 ? -21.918 -8.197 26.498 1.00 92.31 90 VAL A C 1
ATOM 695 O O . VAL A 1 90 ? -20.799 -8.664 26.717 1.00 92.31 90 VAL A O 1
ATOM 698 N N . LYS A 1 91 ? -22.659 -8.585 25.455 1.00 92.12 91 LYS A N 1
ATOM 699 C CA . LYS A 1 91 ? -22.178 -9.442 24.366 1.00 92.12 91 LYS A CA 1
ATOM 700 C C . LYS A 1 91 ? -22.440 -8.764 23.037 1.00 92.12 91 LYS A C 1
ATOM 702 O O . LYS A 1 91 ? -23.565 -8.348 22.761 1.00 92.12 91 LYS A O 1
ATOM 707 N N . VAL A 1 92 ? -21.398 -8.667 22.225 1.00 89.94 92 VAL A N 1
ATOM 708 C CA . VAL A 1 92 ? -21.444 -7.936 20.964 1.00 89.94 92 VAL A CA 1
ATOM 709 C C . VAL A 1 92 ? -21.693 -8.923 19.823 1.00 89.94 92 VAL A C 1
ATOM 711 O O . VAL A 1 92 ? -20.967 -9.912 19.703 1.00 89.94 92 VAL A O 1
ATOM 714 N N . PRO A 1 93 ? -22.742 -8.713 19.001 1.00 85.50 93 PRO A N 1
ATOM 715 C CA . PRO A 1 93 ? -23.019 -9.585 17.865 1.00 85.50 93 PRO A CA 1
ATOM 716 C C . PRO A 1 93 ? -21.893 -9.490 16.821 1.00 85.50 93 PRO A C 1
ATOM 718 O O . PRO A 1 93 ? -21.163 -8.506 16.802 1.00 85.50 93 PRO A O 1
ATOM 721 N N . PRO A 1 94 ? -21.744 -10.472 15.918 1.00 75.69 94 PRO A N 1
ATOM 722 C CA . PRO A 1 94 ? -20.686 -10.453 14.903 1.00 75.69 94 PRO A CA 1
ATOM 723 C C . PRO A 1 94 ? -20.930 -9.468 13.746 1.00 75.69 94 PRO A C 1
ATOM 725 O O . PRO A 1 94 ? -20.032 -9.260 12.940 1.00 75.69 94 PRO A O 1
ATOM 728 N N . HIS A 1 95 ? -22.136 -8.910 13.615 1.00 80.25 95 HIS A N 1
ATOM 729 C CA . HIS A 1 95 ? -22.511 -7.944 12.577 1.00 80.25 95 HIS A CA 1
ATOM 730 C C . HIS A 1 95 ? -23.774 -7.171 12.984 1.00 80.25 95 HIS A C 1
ATOM 732 O O . HIS A 1 95 ? -24.399 -7.471 14.004 1.00 80.25 95 HIS A O 1
ATOM 738 N N . GLY A 1 96 ? -24.184 -6.205 12.155 1.00 82.50 96 GLY A N 1
ATOM 739 C CA . GLY A 1 96 ? -25.424 -5.444 12.352 1.00 82.50 96 GLY A CA 1
ATOM 740 C C . GLY A 1 96 ? -25.322 -4.382 13.446 1.00 82.50 96 GLY A C 1
ATOM 741 O O . GLY A 1 96 ? -26.330 -4.016 14.051 1.00 82.50 96 GLY A O 1
ATOM 742 N N . TRP A 1 97 ? -24.107 -3.914 13.729 1.00 90.75 97 TRP A N 1
ATOM 743 C CA . TRP A 1 97 ? -23.865 -2.901 14.743 1.00 90.75 97 TRP A CA 1
ATOM 744 C C . TRP A 1 97 ? -24.472 -1.558 14.352 1.00 90.75 97 TRP A C 1
ATOM 746 O O . TRP A 1 97 ? -24.559 -1.186 13.181 1.00 90.75 97 TRP A O 1
ATOM 756 N N . ARG A 1 98 ? -24.855 -0.800 15.372 1.00 93.69 98 ARG A N 1
ATOM 757 C CA . ARG A 1 98 ? -25.321 0.572 15.236 1.00 93.69 98 ARG A CA 1
ATOM 758 C C . ARG A 1 98 ? -24.769 1.373 16.397 1.00 93.69 98 ARG A C 1
ATOM 760 O O . ARG A 1 98 ? -24.670 0.856 17.506 1.00 93.69 98 ARG A O 1
ATOM 767 N N . CYS A 1 99 ? -24.452 2.636 16.149 1.00 94.81 99 CYS A N 1
ATOM 768 C CA . CYS A 1 99 ? -24.143 3.564 17.223 1.00 94.81 99 CYS A CA 1
ATOM 769 C C . CYS A 1 99 ? -25.311 3.618 18.221 1.00 94.81 99 CYS A C 1
ATOM 771 O O . CYS A 1 99 ? -26.474 3.720 17.835 1.00 94.81 99 CYS A O 1
ATOM 773 N N . GLU A 1 100 ? -25.007 3.594 19.513 1.00 95.38 100 GLU A N 1
ATOM 774 C CA . GLU A 1 100 ? -26.039 3.658 20.554 1.00 95.38 100 GLU A CA 1
ATOM 775 C C . GLU A 1 100 ? -26.702 5.042 20.660 1.00 95.38 100 GLU A C 1
ATOM 777 O O . GLU A 1 100 ? -27.837 5.162 21.114 1.00 95.38 100 GLU A O 1
ATOM 782 N N . MET A 1 101 ? -26.017 6.088 20.188 1.00 91.75 101 MET A N 1
ATOM 783 C CA . MET A 1 101 ? -26.446 7.487 20.301 1.00 91.75 101 MET A CA 1
ATOM 784 C C . MET A 1 101 ? -27.042 8.060 19.004 1.00 91.75 101 MET A C 1
ATOM 786 O O . MET A 1 101 ? -27.589 9.161 19.012 1.00 91.75 101 MET A O 1
ATOM 790 N N . CYS A 1 102 ? -26.926 7.361 17.868 1.00 92.19 102 CYS A N 1
ATOM 791 C CA . CYS A 1 102 ? -27.484 7.808 16.585 1.00 92.19 102 CYS A CA 1
ATOM 792 C C . CYS A 1 102 ? -27.763 6.638 15.629 1.00 92.19 102 CYS A C 1
ATOM 794 O O . CYS A 1 102 ? -27.658 5.479 16.000 1.00 92.19 102 CYS A O 1
ATOM 796 N N . ASN A 1 103 ? -28.118 6.933 14.377 1.00 90.19 103 ASN A N 1
ATOM 797 C CA . ASN A 1 103 ? -28.508 5.910 13.400 1.00 90.19 103 ASN A CA 1
ATOM 798 C C . ASN A 1 103 ? -27.357 5.402 12.516 1.00 90.19 103 ASN A C 1
ATOM 800 O O . ASN A 1 103 ? -27.617 4.676 11.562 1.00 90.19 103 ASN A O 1
ATOM 804 N N . LEU A 1 104 ? -26.107 5.781 12.801 1.00 87.75 104 LEU A N 1
ATOM 805 C CA . LEU A 1 104 ? -24.956 5.333 12.014 1.00 87.75 104 LEU A CA 1
ATOM 806 C C . LEU A 1 104 ? -24.673 3.845 12.238 1.00 87.75 104 LEU A C 1
ATOM 808 O O . LEU A 1 104 ? -24.667 3.372 13.376 1.00 87.75 104 LEU A O 1
ATOM 812 N N . THR A 1 105 ? -24.408 3.145 11.139 1.00 85.31 105 THR A N 1
ATOM 813 C CA . THR A 1 105 ? -24.073 1.712 11.076 1.00 85.31 105 THR A CA 1
ATOM 814 C C . THR A 1 105 ? -22.639 1.455 10.606 1.00 85.31 105 THR A C 1
ATOM 816 O O . THR A 1 105 ? -22.201 0.314 10.593 1.00 85.31 105 THR A O 1
ATOM 819 N N . GLU A 1 106 ? -21.911 2.508 10.235 1.00 80.31 106 GLU A N 1
ATOM 820 C CA . GLU A 1 106 ? -20.546 2.466 9.700 1.00 80.31 106 GLU A CA 1
ATOM 821 C C . GLU A 1 106 ? -19.625 3.356 10.547 1.00 80.31 106 GLU A C 1
ATOM 823 O O . GLU A 1 106 ? -20.096 4.233 11.284 1.00 80.31 106 GLU A O 1
ATOM 828 N N . ASN A 1 107 ? -18.307 3.140 10.446 1.00 83.81 107 ASN A N 1
ATOM 829 C CA . ASN A 1 107 ? -17.294 3.841 11.249 1.00 83.81 107 ASN A CA 1
ATOM 830 C C . ASN A 1 107 ? -17.587 3.755 12.760 1.00 83.81 107 ASN A C 1
ATOM 832 O O . ASN A 1 107 ? -17.623 4.760 13.485 1.00 83.81 107 ASN A O 1
ATOM 836 N N . LEU A 1 108 ? -17.853 2.530 13.212 1.00 92.75 108 LEU A N 1
ATOM 837 C CA . LEU A 1 108 ? -18.215 2.220 14.587 1.00 92.75 108 LEU A CA 1
ATOM 838 C C . LEU A 1 108 ? -17.007 1.730 15.380 1.00 92.75 108 LEU A C 1
ATOM 840 O O . LEU A 1 108 ? -16.230 0.887 14.930 1.00 92.75 108 LEU A O 1
ATOM 844 N N . TRP A 1 109 ? -16.900 2.258 16.590 1.00 96.25 109 TRP A N 1
ATOM 845 C CA . TRP A 1 109 ? -15.846 1.990 17.547 1.00 96.25 109 TRP A CA 1
ATOM 846 C C . TRP A 1 109 ? -16.473 1.381 18.792 1.00 96.25 109 TRP A C 1
ATOM 848 O O . TRP A 1 109 ? -17.390 1.963 19.375 1.00 96.25 109 TRP A O 1
ATOM 858 N N . MET A 1 110 ? -15.992 0.206 19.179 1.00 97.19 110 MET A N 1
ATOM 859 C CA . MET A 1 110 ? -16.384 -0.462 20.411 1.00 97.19 110 MET A CA 1
ATOM 860 C C . MET A 1 110 ? -15.347 -0.165 21.483 1.00 97.19 110 MET A C 1
ATOM 862 O O . MET A 1 110 ? -14.159 -0.420 21.283 1.00 97.19 110 MET A O 1
ATOM 866 N N . ASN A 1 111 ? -15.779 0.364 22.621 1.00 97.81 111 ASN A N 1
ATOM 867 C CA . ASN A 1 111 ? -14.882 0.580 23.746 1.00 97.81 111 ASN A CA 1
ATOM 868 C C . ASN A 1 111 ? -14.514 -0.763 24.402 1.00 97.81 111 ASN A C 1
ATOM 870 O O . ASN A 1 111 ? -15.385 -1.582 24.692 1.00 97.81 111 ASN A O 1
ATOM 874 N N . LEU A 1 112 ? -13.219 -0.997 24.626 1.00 97.50 112 LEU A N 1
ATOM 875 C CA . LEU A 1 112 ? -12.720 -2.274 25.138 1.00 97.50 112 LEU A CA 1
ATOM 876 C C . LEU A 1 112 ? -12.954 -2.455 26.649 1.00 97.50 112 LEU A C 1
ATOM 878 O O . LEU A 1 112 ? -12.792 -3.567 27.144 1.00 97.50 112 LEU A O 1
ATOM 882 N N . THR A 1 113 ? -13.363 -1.417 27.387 1.00 97.19 113 THR A N 1
ATOM 883 C CA . THR A 1 113 ? -13.673 -1.514 28.822 1.00 97.19 113 THR A CA 1
ATOM 884 C C . THR A 1 113 ? -15.109 -1.961 29.081 1.00 97.19 113 THR A C 1
ATOM 886 O O . THR A 1 113 ? -15.323 -2.830 29.920 1.00 97.19 113 THR A O 1
ATOM 889 N N . ASP A 1 114 ? -16.102 -1.407 28.386 1.00 96.69 114 ASP A N 1
ATOM 890 C CA . ASP A 1 114 ? -17.523 -1.644 28.691 1.00 96.69 114 ASP A CA 1
ATOM 891 C C . ASP A 1 114 ? -18.348 -2.216 27.530 1.00 96.69 114 ASP A C 1
ATOM 893 O O . ASP A 1 114 ? -19.503 -2.597 27.737 1.00 96.69 114 ASP A O 1
ATOM 897 N N . GLY A 1 115 ? -17.762 -2.320 26.335 1.00 95.75 115 GLY A N 1
ATOM 898 C CA . GLY A 1 115 ? -18.407 -2.863 25.144 1.00 95.75 115 GLY A CA 1
ATOM 899 C C . GLY A 1 115 ? -19.343 -1.884 24.436 1.00 95.75 115 GLY A C 1
ATOM 900 O O . GLY A 1 115 ? -20.034 -2.297 23.505 1.00 95.75 115 GLY A O 1
ATOM 901 N N . ALA A 1 116 ? -19.379 -0.609 24.843 1.00 96.50 116 ALA A N 1
ATOM 902 C CA . ALA A 1 116 ? -20.248 0.395 24.235 1.00 96.50 116 ALA A CA 1
ATOM 903 C C . ALA A 1 116 ? -19.858 0.667 22.773 1.00 96.50 116 ALA A C 1
ATOM 905 O O . ALA A 1 116 ? -18.677 0.863 22.465 1.00 96.50 116 ALA A O 1
ATOM 906 N N . ILE A 1 117 ? -20.847 0.727 21.872 1.00 97.12 117 ILE A N 1
ATOM 907 C CA . ILE A 1 117 ? -20.634 0.923 20.429 1.00 97.12 117 ILE A CA 1
ATOM 908 C C . ILE A 1 117 ? -21.027 2.340 20.007 1.00 97.12 117 ILE A C 1
ATOM 910 O O . ILE A 1 117 ? -22.196 2.739 20.016 1.00 97.12 117 ILE A O 1
ATOM 914 N N . MET A 1 118 ? -20.039 3.109 19.556 1.00 96.62 118 MET A N 1
ATOM 915 C CA . MET A 1 118 ? -20.194 4.528 19.249 1.00 96.62 118 MET A CA 1
ATOM 916 C C . MET A 1 118 ? -19.588 4.886 17.890 1.00 96.62 118 MET A C 1
ATOM 918 O O . MET A 1 118 ? -18.589 4.318 17.465 1.00 96.62 118 MET A O 1
ATOM 922 N N . CYS A 1 119 ? -20.177 5.853 17.184 1.00 93.12 119 CYS A N 1
ATOM 923 C CA . CYS A 1 119 ? -19.615 6.322 15.916 1.00 93.12 119 CYS A CA 1
ATOM 924 C C . CYS A 1 119 ? -18.360 7.183 16.132 1.00 93.12 119 CYS A C 1
ATOM 926 O O . CYS A 1 119 ? -18.255 7.905 17.133 1.00 93.12 119 CYS A O 1
ATOM 928 N N . GLY A 1 120 ? -17.458 7.141 15.151 1.00 88.50 120 GLY A N 1
ATOM 929 C CA . GLY A 1 120 ? -16.183 7.856 15.150 1.00 88.50 120 GLY A CA 1
ATOM 930 C C . GLY A 1 120 ? -16.283 9.384 15.066 1.00 88.50 120 GLY A C 1
ATOM 931 O O . GLY A 1 120 ? -17.339 9.994 15.274 1.00 88.50 120 GLY A O 1
ATOM 932 N N . ARG A 1 121 ? -15.143 10.020 14.780 1.00 83.44 121 ARG A N 1
ATOM 933 C CA . ARG A 1 121 ? -15.026 11.483 14.725 1.00 83.44 121 ARG A CA 1
ATOM 934 C C . ARG A 1 121 ? -15.754 12.072 13.511 1.00 83.44 121 ARG A C 1
ATOM 936 O O . ARG A 1 121 ? -15.881 11.416 12.478 1.00 83.44 121 ARG A O 1
ATOM 943 N N . LYS A 1 122 ? -16.230 13.308 13.656 1.00 78.69 122 LYS A N 1
ATOM 944 C CA . LYS A 1 122 ? -16.825 14.093 12.567 1.00 78.69 122 LYS A CA 1
ATOM 945 C C . LYS A 1 122 ? -15.727 14.757 11.739 1.00 78.69 122 LYS A C 1
ATOM 947 O O . LYS A 1 122 ? -14.886 15.447 12.315 1.00 78.69 122 LYS A O 1
ATOM 952 N N . PHE A 1 123 ? -15.756 14.592 10.419 1.00 69.88 123 PHE A N 1
ATOM 953 C CA . PHE A 1 123 ? -14.854 15.296 9.508 1.00 69.88 123 PHE A CA 1
ATOM 954 C C . PHE A 1 123 ? -15.380 16.701 9.184 1.00 69.88 123 PHE A C 1
ATOM 956 O O . PHE A 1 123 ? -16.565 17.012 9.354 1.00 69.88 123 PHE A O 1
ATOM 963 N N . PHE A 1 124 ? -14.480 17.589 8.758 1.00 50.00 124 PHE A N 1
ATOM 964 C CA . PHE A 1 124 ? -14.803 19.001 8.526 1.00 50.00 124 PHE A CA 1
ATOM 965 C C . PHE A 1 124 ? -15.730 19.213 7.314 1.00 50.00 124 PHE A C 1
ATOM 967 O O . PHE A 1 124 ? -16.446 20.210 7.258 1.00 50.00 124 PHE A O 1
ATOM 974 N N . ASP A 1 125 ? -15.743 18.265 6.374 1.00 53.12 125 ASP A N 1
ATOM 975 C CA . ASP A 1 125 ? -16.616 18.232 5.196 1.00 53.12 125 ASP A CA 1
ATOM 976 C C . ASP A 1 125 ? -18.049 17.761 5.524 1.00 53.12 125 ASP A C 1
ATOM 978 O O . ASP A 1 125 ? -18.919 17.725 4.657 1.00 53.12 125 ASP A O 1
ATOM 982 N N . GLY A 1 126 ? -18.309 17.420 6.791 1.00 59.84 126 GLY A N 1
ATOM 983 C CA . GLY A 1 126 ? -19.595 16.929 7.275 1.00 59.84 126 GLY A CA 1
ATOM 984 C C . GLY A 1 126 ? -19.769 15.412 7.189 1.00 59.84 126 GLY A C 1
ATOM 985 O O . GLY A 1 126 ? -20.779 14.917 7.691 1.00 59.84 126 GLY A O 1
ATOM 986 N N . SER A 1 127 ? -18.807 14.683 6.613 1.00 65.75 127 SER A N 1
ATOM 987 C CA . SER A 1 127 ? -18.784 13.219 6.565 1.00 65.75 127 SER A CA 1
ATOM 988 C C . SER A 1 127 ? -18.191 12.605 7.851 1.00 65.75 127 SER A C 1
ATOM 990 O O . SER A 1 127 ? -17.775 13.309 8.777 1.00 65.75 127 SER A O 1
ATOM 992 N N . GLY A 1 128 ? -18.177 11.271 7.948 1.00 72.69 128 GLY A N 1
ATOM 993 C CA . GLY A 1 128 ? -17.640 10.537 9.100 1.00 72.69 128 GLY A CA 1
ATOM 994 C C . GLY A 1 128 ? -18.686 10.219 10.169 1.00 72.69 128 GLY A C 1
ATOM 995 O O . GLY A 1 128 ? -19.803 9.810 9.859 1.00 72.69 128 GLY A O 1
ATOM 996 N N . GLY A 1 129 ? -18.301 10.338 11.440 1.00 83.00 129 GLY A N 1
ATOM 997 C CA . GLY A 1 129 ? -19.178 10.101 12.588 1.00 83.00 129 GLY A CA 1
ATOM 998 C C . GLY A 1 129 ? -19.664 11.383 13.271 1.00 83.00 129 GLY A C 1
ATOM 999 O O . GLY A 1 129 ? -19.500 12.490 12.771 1.00 83.00 129 GLY A O 1
ATOM 1000 N N . ASN A 1 130 ? -20.268 11.231 14.450 1.00 89.44 130 ASN A N 1
ATOM 1001 C CA . ASN A 1 130 ? -20.819 12.328 15.258 1.00 89.44 130 ASN A CA 1
ATOM 1002 C C . ASN A 1 130 ? -20.051 12.554 16.575 1.00 89.44 130 ASN A C 1
ATOM 1004 O O . ASN A 1 130 ? -20.602 13.125 17.507 1.00 89.44 130 ASN A O 1
ATOM 1008 N N . ASN A 1 131 ? -18.795 12.101 16.673 1.00 90.25 131 ASN A N 1
ATOM 1009 C CA . ASN A 1 131 ? -17.930 12.200 17.862 1.00 90.25 131 ASN A CA 1
ATOM 1010 C C . ASN A 1 131 ? -18.393 11.416 19.105 1.00 90.25 131 ASN A C 1
ATOM 1012 O O . ASN A 1 131 ? -17.765 11.530 20.157 1.00 90.25 131 ASN A O 1
ATOM 1016 N N . HIS A 1 132 ? -19.420 10.568 19.006 1.00 95.44 132 HIS A N 1
ATOM 1017 C CA . HIS A 1 132 ? -19.961 9.862 20.172 1.00 95.44 132 HIS A CA 1
ATOM 1018 C C . HIS A 1 132 ? -18.942 8.978 20.900 1.00 95.44 132 HIS A C 1
ATOM 1020 O O . HIS A 1 132 ? -19.025 8.861 22.120 1.00 95.44 132 HIS A O 1
ATOM 1026 N N . ALA A 1 133 ? -17.972 8.391 20.193 1.00 93.88 133 ALA A N 1
ATOM 1027 C CA . ALA A 1 133 ? -16.933 7.577 20.824 1.00 93.88 133 ALA A CA 1
ATOM 1028 C C . ALA A 1 133 ? -15.958 8.431 21.665 1.00 93.88 133 ALA A C 1
ATOM 1030 O O . ALA A 1 133 ? -15.623 8.074 22.793 1.00 93.88 133 ALA A O 1
ATOM 1031 N N . LEU A 1 134 ? -15.606 9.626 21.178 1.00 93.06 134 LEU A N 1
ATOM 1032 C CA . LEU A 1 134 ? -14.811 10.599 21.935 1.00 93.06 134 LEU A CA 1
ATOM 1033 C C . LEU A 1 134 ? -15.596 11.160 23.130 1.00 93.06 134 LEU A C 1
ATOM 1035 O O . LEU A 1 134 ? -15.052 11.317 24.222 1.00 93.06 134 LEU A O 1
ATOM 1039 N N . ASP A 1 135 ? -16.881 11.457 22.945 1.00 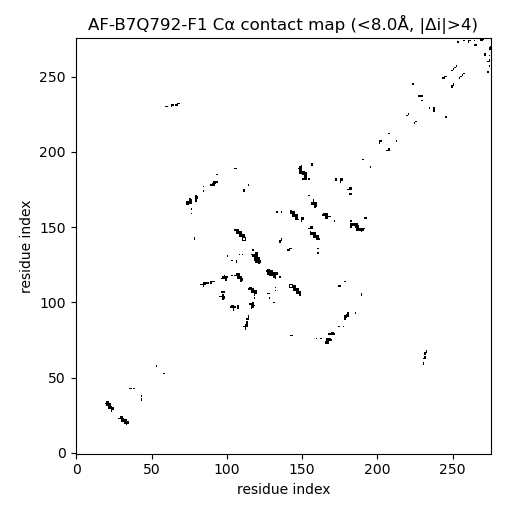94.94 135 ASP A N 1
ATOM 1040 C CA . ASP A 1 135 ? -17.732 11.946 24.031 1.00 94.94 135 ASP A CA 1
ATOM 1041 C C . ASP A 1 135 ? -17.962 10.873 25.100 1.00 94.94 135 ASP A C 1
ATOM 1043 O O . ASP A 1 135 ? -18.076 11.191 26.283 1.00 94.94 135 ASP A O 1
ATOM 1047 N N . HIS A 1 136 ? -18.004 9.601 24.697 1.00 96.50 136 HIS A N 1
ATOM 1048 C CA . HIS A 1 136 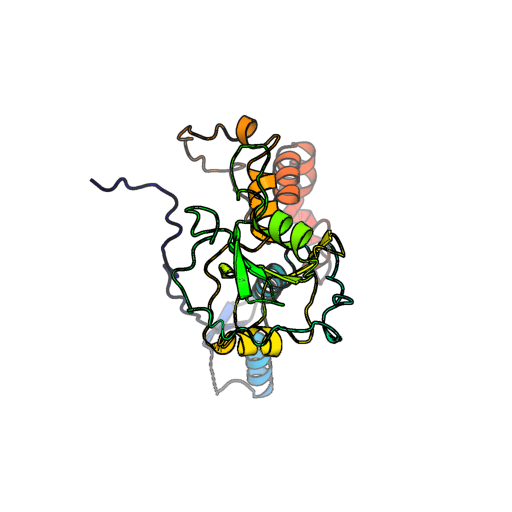? -18.037 8.471 25.612 1.00 96.50 136 HIS A CA 1
ATOM 1049 C C . HIS A 1 136 ? -16.770 8.405 26.470 1.00 96.50 136 HIS A C 1
ATOM 1051 O O . HIS A 1 136 ? -16.877 8.344 27.697 1.00 96.50 136 HIS A O 1
ATOM 1057 N N . TYR A 1 137 ? -15.589 8.513 25.853 1.00 96.12 137 TYR A N 1
ATOM 1058 C CA . TYR A 1 137 ? -14.319 8.588 26.576 1.00 96.12 137 TYR A CA 1
ATOM 1059 C C . TYR A 1 137 ? -14.291 9.756 27.569 1.00 96.12 137 TYR A C 1
ATOM 1061 O O . TYR A 1 137 ? -13.992 9.556 28.741 1.00 96.12 137 TYR A O 1
ATOM 1069 N N . LYS A 1 138 ? -14.697 10.963 27.154 1.0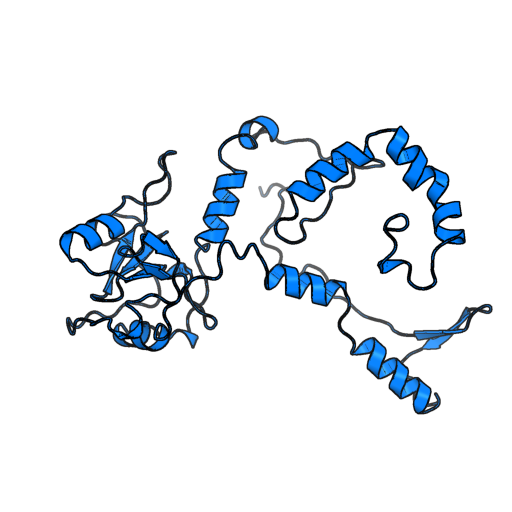0 94.56 138 LYS A N 1
ATOM 1070 C CA . LYS A 1 138 ? -14.719 12.146 28.037 1.00 94.56 138 LYS A CA 1
ATOM 1071 C C . LYS A 1 138 ? -15.597 11.976 29.282 1.00 94.56 138 LYS A C 1
ATOM 1073 O O . LYS A 1 138 ? -15.352 12.644 30.282 1.00 94.56 138 LYS A O 1
ATOM 1078 N N . ARG A 1 139 ? -16.639 11.137 29.219 1.00 95.88 139 ARG A N 1
ATOM 1079 C CA . ARG A 1 139 ? -17.539 10.867 30.355 1.00 95.88 139 ARG A CA 1
ATOM 1080 C C . ARG A 1 139 ? -17.060 9.721 31.245 1.00 95.88 139 ARG A C 1
ATOM 1082 O O . ARG A 1 139 ? -17.274 9.785 32.450 1.00 95.88 139 ARG A O 1
ATOM 1089 N N . SER A 1 140 ? -16.486 8.676 30.653 1.00 95.12 140 SER A N 1
ATOM 1090 C CA . SER A 1 140 ? -16.141 7.425 31.346 1.00 95.12 140 SER A CA 1
ATOM 1091 C C . SER A 1 140 ? -14.674 7.337 31.768 1.00 95.12 140 SER A C 1
ATOM 1093 O O . SER A 1 140 ? -14.363 6.719 32.781 1.00 95.12 140 SER A O 1
ATOM 1095 N N . GLY A 1 141 ? -13.774 7.948 30.996 1.00 95.50 141 GLY A N 1
ATOM 1096 C CA . GLY A 1 141 ? -12.328 7.771 31.106 1.00 95.50 141 GLY A CA 1
ATOM 1097 C C . GLY A 1 141 ? -11.805 6.465 30.497 1.00 95.50 141 GLY A C 1
ATOM 1098 O O . GLY A 1 141 ? -10.647 6.133 30.721 1.00 95.50 141 GLY A O 1
ATOM 1099 N N . PHE A 1 142 ? -12.617 5.707 29.750 1.00 97.50 142 PHE A N 1
ATOM 1100 C CA . PHE A 1 142 ? -12.210 4.400 29.216 1.00 97.50 142 PHE A CA 1
ATOM 1101 C C . PHE A 1 142 ? -11.335 4.529 27.957 1.00 97.50 142 PHE A C 1
ATOM 1103 O O . PHE A 1 142 ? -11.842 4.954 26.914 1.00 97.50 142 PHE A O 1
ATOM 1110 N N . PRO A 1 143 ? -10.042 4.164 28.020 1.00 96.31 143 PRO A N 1
ATOM 1111 C CA . PRO A 1 143 ? -9.037 4.707 27.108 1.00 96.31 143 PRO A CA 1
ATOM 1112 C C . PRO A 1 143 ? -9.017 4.060 25.721 1.00 96.31 143 PRO A C 1
ATOM 1114 O O . PRO A 1 143 ? -8.712 4.751 24.752 1.00 96.31 143 PRO A O 1
ATOM 1117 N N . LEU A 1 144 ? -9.330 2.766 25.608 1.00 97.62 144 LEU A N 1
ATOM 1118 C CA . LEU A 1 144 ? -9.136 2.002 24.374 1.00 97.62 144 LEU A CA 1
ATOM 1119 C C . LEU A 1 144 ? -10.453 1.695 23.665 1.00 97.62 144 LEU A C 1
ATOM 1121 O O . LEU A 1 144 ? -11.419 1.236 24.279 1.00 97.62 144 LEU A O 1
ATOM 1125 N N . ALA A 1 145 ? -10.466 1.892 22.349 1.00 97.56 145 ALA A N 1
ATOM 1126 C CA . ALA A 1 145 ? -11.561 1.479 21.484 1.00 97.56 145 ALA A CA 1
ATOM 1127 C C . ALA A 1 145 ? -11.040 0.795 20.218 1.00 97.56 145 ALA A C 1
ATOM 1129 O O . ALA A 1 145 ? -10.048 1.219 19.631 1.00 97.56 145 ALA A O 1
ATOM 1130 N N . VAL A 1 146 ? -11.739 -0.247 19.779 1.00 96.12 146 VAL A N 1
ATOM 1131 C CA . VAL A 1 146 ? -11.444 -0.992 18.551 1.00 96.12 146 VAL A CA 1
ATOM 1132 C C . VAL A 1 146 ? -12.457 -0.645 17.466 1.00 96.12 146 VAL A C 1
ATOM 1134 O O . VAL A 1 146 ? -13.656 -0.537 17.735 1.00 96.12 146 VAL A O 1
ATOM 1137 N N . LYS A 1 147 ? -11.998 -0.475 16.227 1.00 93.94 147 LYS A N 1
ATOM 1138 C CA . LYS A 1 147 ? -12.878 -0.243 15.079 1.00 93.94 147 LYS A CA 1
ATOM 1139 C C . LYS A 1 147 ? -13.486 -1.567 14.616 1.00 93.94 147 LYS A C 1
ATOM 1141 O O . LYS A 1 147 ? -12.773 -2.460 14.170 1.00 93.94 147 LYS A O 1
ATOM 1146 N N . LEU A 1 148 ? -14.807 -1.703 14.710 1.00 88.69 148 LEU A N 1
ATOM 1147 C CA . LEU A 1 148 ? -15.483 -2.998 14.559 1.00 88.69 148 LEU A CA 1
ATOM 1148 C C . LEU A 1 148 ? -15.297 -3.629 13.173 1.00 88.69 148 LEU A C 1
ATOM 1150 O O . LEU A 1 148 ? -15.021 -4.823 13.075 1.00 88.69 148 LEU A O 1
ATOM 1154 N N . GLY A 1 149 ? -15.387 -2.839 12.103 1.00 81.88 149 GLY A N 1
ATOM 1155 C CA . GLY A 1 149 ? -15.255 -3.363 10.746 1.00 81.88 149 GLY A CA 1
ATOM 1156 C C . GLY A 1 149 ? -13.821 -3.689 10.313 1.00 81.88 149 GLY A C 1
ATOM 1157 O O . GLY A 1 149 ? -13.637 -4.205 9.217 1.00 81.88 149 GLY A O 1
ATOM 1158 N N . THR A 1 150 ? -12.789 -3.435 11.127 1.00 80.12 150 THR A N 1
ATOM 1159 C CA . THR A 1 150 ? -11.395 -3.767 10.7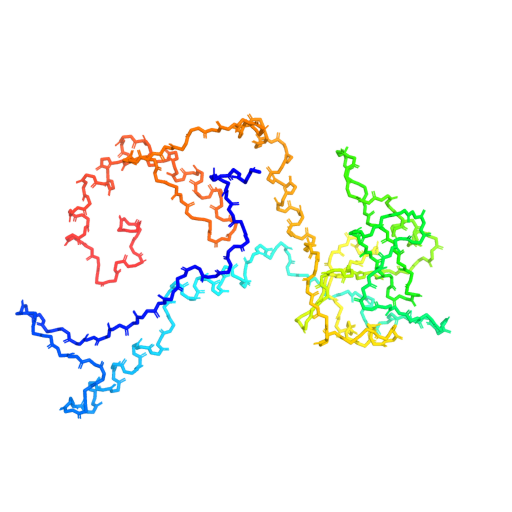63 1.00 80.12 150 THR A CA 1
ATOM 1160 C C . THR A 1 150 ? -10.898 -5.079 11.362 1.00 80.12 150 THR A C 1
ATOM 1162 O O . THR A 1 150 ? -9.826 -5.546 10.978 1.00 80.12 150 THR A O 1
ATOM 1165 N N . ILE A 1 151 ? -11.678 -5.692 12.260 1.00 83.75 151 ILE A N 1
ATOM 1166 C CA . ILE A 1 151 ? -11.309 -6.917 12.973 1.00 83.75 151 ILE A CA 1
ATOM 1167 C C . ILE A 1 151 ? -11.186 -8.087 11.988 1.00 83.75 151 ILE A C 1
ATOM 1169 O O . ILE A 1 151 ? -12.121 -8.414 11.256 1.00 83.75 151 ILE A O 1
ATOM 1173 N N . ASN A 1 152 ? -10.030 -8.741 11.996 1.00 80.75 152 ASN A N 1
ATOM 1174 C CA . ASN A 1 152 ? -9.707 -9.917 11.193 1.00 80.75 152 ASN A CA 1
ATOM 1175 C C . ASN A 1 152 ? -8.672 -10.790 11.945 1.00 80.75 152 ASN A C 1
ATOM 1177 O O . ASN A 1 152 ? -8.178 -10.354 12.985 1.00 80.75 152 ASN A O 1
ATOM 1181 N N . PRO A 1 153 ? -8.329 -12.002 11.465 1.00 78.19 153 PRO A N 1
ATOM 1182 C CA . PRO A 1 153 ? -7.415 -12.900 12.176 1.00 78.19 153 PRO A CA 1
ATOM 1183 C C . PRO A 1 153 ? -6.016 -12.327 12.444 1.00 78.19 153 PRO A C 1
ATOM 1185 O O . PRO A 1 153 ? -5.382 -12.751 13.409 1.00 78.19 153 PRO A O 1
ATOM 1188 N N . ASP A 1 154 ? -5.561 -11.367 11.636 1.00 75.50 154 ASP A N 1
ATOM 1189 C CA . ASP A 1 154 ? -4.247 -10.728 11.762 1.00 75.50 154 ASP A CA 1
ATOM 1190 C C . ASP A 1 154 ? -4.259 -9.534 12.737 1.00 75.50 154 ASP A C 1
ATOM 1192 O O . ASP A 1 154 ? -3.202 -9.087 13.183 1.00 75.50 154 ASP A O 1
ATOM 1196 N N . GLY A 1 155 ? -5.438 -9.016 13.109 1.00 85.56 155 GLY A N 1
ATOM 1197 C CA . GLY A 1 155 ? -5.583 -7.943 14.093 1.00 85.56 155 GLY A CA 1
ATOM 1198 C C . GLY A 1 155 ? -6.777 -7.017 13.850 1.00 85.56 155 GLY A C 1
ATOM 1199 O O . GLY A 1 155 ? -7.744 -7.356 13.166 1.00 85.56 155 GLY A O 1
ATOM 1200 N N . ALA A 1 156 ? -6.720 -5.825 14.445 1.00 88.06 156 ALA A N 1
ATOM 1201 C CA . ALA A 1 156 ? -7.711 -4.768 14.259 1.00 88.06 156 ALA A CA 1
ATOM 1202 C C . ALA A 1 156 ? -7.094 -3.381 14.486 1.00 88.06 156 ALA A C 1
ATOM 1204 O O . ALA A 1 156 ? -6.035 -3.242 15.099 1.00 88.06 156 ALA A O 1
ATOM 1205 N N . ASP A 1 157 ? -7.797 -2.345 14.037 1.00 90.38 157 ASP A N 1
ATOM 1206 C CA . ASP A 1 157 ? -7.457 -0.961 14.364 1.00 90.38 157 ASP A CA 1
ATOM 1207 C C . ASP A 1 157 ? -7.918 -0.621 15.785 1.00 90.38 157 ASP A C 1
ATOM 1209 O O . ASP A 1 157 ? -9.120 -0.589 16.061 1.00 90.38 157 ASP A O 1
ATOM 1213 N N . VAL A 1 158 ? -6.958 -0.334 16.666 1.00 94.50 158 VAL A N 1
ATOM 1214 C CA . VAL A 1 158 ? -7.194 0.110 18.045 1.00 94.50 158 VAL A CA 1
ATOM 1215 C C . VAL A 1 158 ? -6.728 1.552 18.197 1.00 94.50 158 VAL A C 1
ATOM 1217 O O . VAL A 1 158 ? -5.631 1.911 17.772 1.00 94.50 158 VAL A O 1
ATOM 1220 N N . TYR A 1 159 ? -7.569 2.373 18.814 1.00 94.00 159 TYR A N 1
ATOM 1221 C CA . TYR A 1 159 ? -7.283 3.767 19.115 1.00 94.00 159 TYR A CA 1
ATOM 1222 C C . TYR A 1 159 ? -7.262 3.986 20.624 1.00 94.00 159 TYR A C 1
ATOM 1224 O O . TYR A 1 159 ? -8.147 3.505 21.341 1.00 94.00 159 TYR A O 1
ATOM 1232 N N . SER A 1 160 ? -6.267 4.735 21.091 1.00 95.62 160 SER A N 1
ATOM 1233 C CA . SER A 1 160 ? -6.161 5.178 22.474 1.00 95.62 160 SER A CA 1
ATOM 1234 C C . SER A 1 160 ? -6.528 6.646 22.569 1.00 95.62 160 SER A C 1
ATOM 1236 O O . SER A 1 160 ? -5.826 7.513 22.061 1.00 95.62 160 SER A O 1
ATOM 1238 N N . TYR A 1 161 ? -7.624 6.947 23.259 1.00 93.19 161 TYR A N 1
ATOM 1239 C CA . TYR A 1 161 ? -8.030 8.329 23.503 1.00 93.19 161 TYR A CA 1
ATOM 1240 C C . TYR A 1 161 ? -7.134 9.058 24.508 1.00 93.19 161 TYR A C 1
ATOM 1242 O O . TYR A 1 161 ? -7.114 10.286 24.530 1.00 93.19 161 TYR A O 1
ATOM 1250 N N . ASP A 1 162 ? -6.428 8.315 25.357 1.00 93.00 162 ASP A N 1
ATOM 1251 C CA . ASP A 1 162 ? -5.505 8.881 26.340 1.00 93.00 162 ASP A CA 1
ATOM 1252 C C . ASP A 1 162 ? -4.121 9.170 25.737 1.00 93.00 162 ASP A C 1
ATOM 1254 O O . ASP A 1 162 ? -3.430 10.086 26.174 1.00 93.00 162 ASP A O 1
ATOM 1258 N N . GLU A 1 163 ? -3.719 8.406 24.720 1.00 91.88 163 GLU A N 1
ATOM 1259 C CA . GLU A 1 163 ? -2.493 8.651 23.942 1.00 91.88 163 GLU A CA 1
ATOM 1260 C C . GLU A 1 163 ? -2.771 9.504 22.684 1.00 91.88 163 GLU A C 1
ATOM 1262 O O . GLU A 1 163 ? -1.833 9.966 22.049 1.00 91.88 163 GLU A O 1
ATOM 1267 N N . ASP A 1 164 ? -4.053 9.753 22.379 1.00 89.75 164 ASP A N 1
ATOM 1268 C CA . ASP A 1 164 ? -4.586 10.432 21.181 1.00 89.75 164 ASP A CA 1
ATOM 1269 C C . ASP A 1 164 ? -4.067 9.839 19.857 1.00 89.75 164 ASP A C 1
ATOM 1271 O O . ASP A 1 164 ? -3.991 10.537 18.848 1.00 89.75 164 ASP A O 1
ATOM 1275 N N . ASP A 1 165 ? -3.788 8.532 19.838 1.00 87.75 165 ASP A N 1
ATOM 1276 C CA . ASP A 1 165 ? -3.085 7.862 18.740 1.00 87.75 165 ASP A CA 1
ATOM 1277 C C . ASP A 1 165 ? -3.587 6.429 18.464 1.00 87.75 165 ASP A C 1
ATOM 1279 O O . ASP A 1 165 ? -4.243 5.786 19.296 1.00 87.75 165 ASP A O 1
ATOM 1283 N N . MET A 1 166 ? -3.277 5.921 17.270 1.00 87.75 166 MET A N 1
ATOM 1284 C CA . MET A 1 166 ? -3.443 4.522 16.888 1.00 87.75 166 MET A CA 1
ATOM 1285 C C . MET A 1 166 ? -2.383 3.665 17.585 1.00 87.75 166 MET A C 1
ATOM 1287 O O . MET A 1 166 ? -1.183 3.880 17.448 1.00 87.75 166 MET A O 1
ATOM 1291 N N . VAL A 1 167 ? -2.823 2.632 18.297 1.00 91.19 167 VAL A N 1
ATOM 1292 C CA . VAL A 1 167 ? -1.958 1.824 19.167 1.00 91.19 167 VAL A CA 1
ATOM 1293 C C . VAL A 1 167 ? -2.070 0.337 18.853 1.00 91.19 167 VAL A C 1
ATOM 1295 O O . VAL A 1 167 ? -3.028 -0.120 18.226 1.00 91.19 167 VAL A O 1
ATOM 1298 N N . LEU A 1 168 ? -1.090 -0.438 19.316 1.00 91.44 168 LEU A N 1
ATOM 1299 C CA . LEU A 1 168 ? -1.192 -1.894 19.392 1.00 91.44 168 LEU A CA 1
ATOM 1300 C C . LEU A 1 168 ? -1.708 -2.315 20.769 1.00 91.44 168 LEU A C 1
ATOM 1302 O O . LEU A 1 168 ? -1.232 -1.842 21.802 1.00 91.44 168 LEU A O 1
ATOM 1306 N N . ASP A 1 169 ? -2.646 -3.255 20.774 1.00 93.50 169 ASP A N 1
ATOM 1307 C CA . ASP A 1 169 ? -3.108 -3.940 21.976 1.00 93.50 169 ASP A CA 1
ATOM 1308 C C . ASP A 1 169 ? -2.582 -5.382 21.971 1.00 93.50 169 ASP A C 1
ATOM 1310 O O . ASP A 1 169 ? -3.060 -6.245 21.233 1.00 93.50 169 ASP A O 1
ATOM 1314 N N . SER A 1 170 ? -1.576 -5.640 22.806 1.00 92.81 170 SER A N 1
ATOM 1315 C CA . SER A 1 170 ? -0.939 -6.954 22.968 1.00 92.81 170 SER A CA 1
ATOM 1316 C C . SER A 1 170 ? -1.910 -8.034 23.452 1.00 92.81 170 SER A C 1
ATOM 1318 O O . SER A 1 170 ? -1.636 -9.220 23.274 1.00 92.81 170 SER A O 1
ATOM 1320 N N . ASN A 1 171 ? -3.027 -7.648 24.079 1.00 93.88 171 ASN A N 1
ATOM 1321 C CA . ASN A 1 171 ? -4.050 -8.556 24.592 1.00 93.88 171 ASN A CA 1
ATOM 1322 C C . ASN A 1 171 ? -5.371 -8.463 23.817 1.00 93.88 171 ASN A C 1
ATOM 1324 O O . ASN A 1 171 ? -6.384 -8.977 24.298 1.00 93.88 171 ASN A O 1
ATOM 1328 N N . LEU A 1 172 ? -5.363 -7.901 22.602 1.00 93.94 172 LEU A N 1
ATOM 1329 C CA . LEU A 1 172 ? -6.569 -7.653 21.806 1.00 93.94 172 LEU A CA 1
ATOM 1330 C C . LEU A 1 172 ? -7.495 -8.871 21.717 1.00 93.94 172 LEU A C 1
ATOM 1332 O O . LEU A 1 172 ? -8.695 -8.752 21.950 1.00 93.94 172 LEU A O 1
ATOM 1336 N N . THR A 1 173 ? -6.952 -10.060 21.440 1.00 92.69 173 THR A N 1
ATOM 1337 C CA . THR A 1 173 ? -7.746 -11.296 21.361 1.00 92.69 173 THR A CA 1
ATOM 1338 C C . THR A 1 173 ? -8.521 -11.558 22.651 1.00 92.69 173 THR A C 1
ATOM 1340 O O . THR A 1 173 ? -9.718 -11.825 22.596 1.00 92.69 173 THR A O 1
ATOM 1343 N N . LYS A 1 174 ? -7.875 -11.417 23.816 1.00 93.50 174 LYS A N 1
ATOM 1344 C CA . LYS A 1 174 ? -8.527 -11.614 25.119 1.00 93.50 174 LYS A CA 1
ATOM 1345 C C . LYS A 1 174 ? -9.584 -10.541 25.374 1.00 93.50 174 LYS A C 1
ATOM 1347 O O . LYS A 1 174 ? -10.679 -10.864 25.829 1.00 93.50 174 LYS A O 1
ATOM 1352 N N . HIS A 1 175 ? -9.279 -9.285 25.043 1.00 95.81 175 HIS A N 1
ATOM 1353 C CA . HIS A 1 175 ? -10.221 -8.182 25.221 1.00 95.81 175 HIS A CA 1
ATOM 1354 C C . HIS A 1 175 ? -11.476 -8.340 24.353 1.00 95.81 175 HIS A C 1
ATOM 1356 O O . HIS A 1 175 ? -12.583 -8.048 24.807 1.00 95.81 175 HIS A O 1
ATOM 1362 N N . LEU A 1 176 ? -11.332 -8.847 23.127 1.00 94.31 176 LEU A N 1
ATOM 1363 C CA . LEU A 1 176 ? -12.453 -9.151 22.235 1.00 94.31 176 LEU A CA 1
ATOM 1364 C C . LEU A 1 176 ? -13.266 -10.366 22.715 1.00 94.31 176 LEU A C 1
ATOM 1366 O O . LEU A 1 176 ? -14.501 -10.340 22.682 1.00 94.31 176 LEU A O 1
ATOM 1370 N N . GLU A 1 177 ? -12.596 -11.410 23.210 1.00 93.12 177 GLU A N 1
ATOM 1371 C CA . GLU A 1 177 ? -13.242 -12.615 23.743 1.00 93.12 177 GLU A CA 1
ATOM 1372 C C . GLU A 1 177 ? -14.158 -12.316 24.939 1.00 93.12 177 GLU A C 1
ATOM 1374 O O . GLU A 1 177 ? -15.228 -12.926 25.052 1.00 93.12 177 GLU A O 1
ATOM 1379 N N . HIS A 1 178 ? -13.807 -11.336 25.782 1.00 93.69 178 HIS A N 1
ATOM 1380 C CA . HIS A 1 178 ? -14.652 -10.874 26.893 1.00 93.69 178 HIS A CA 1
ATOM 1381 C C . HIS A 1 178 ? -16.064 -10.490 26.426 1.00 93.69 178 HIS A C 1
ATOM 1383 O O . HIS A 1 178 ? -17.065 -10.922 27.008 1.00 93.69 178 HIS A O 1
ATOM 1389 N N . PHE A 1 179 ? -16.167 -9.801 25.289 1.00 94.25 179 PHE A N 1
ATOM 1390 C CA . PHE A 1 179 ? -17.443 -9.414 24.676 1.00 94.25 179 PHE A CA 1
ATOM 1391 C C . PHE A 1 179 ? -18.041 -10.484 23.751 1.00 94.25 179 PHE A C 1
ATOM 1393 O O . PHE A 1 179 ? -19.108 -10.279 23.172 1.00 94.25 179 PHE A O 1
ATOM 1400 N N . GLY A 1 180 ? -17.411 -11.659 23.653 1.00 90.88 180 GLY A N 1
ATOM 1401 C CA . GLY A 1 180 ? -17.874 -12.785 22.840 1.00 90.88 180 GLY A CA 1
ATOM 1402 C C . GLY A 1 180 ? -17.445 -12.737 21.371 1.00 90.88 180 GLY A C 1
ATOM 1403 O O . GLY A 1 180 ? -17.975 -13.510 20.571 1.00 90.88 180 GLY A O 1
ATOM 1404 N N . ILE A 1 181 ? -16.493 -11.874 21.006 1.00 89.44 181 ILE A N 1
ATOM 1405 C CA . ILE A 1 181 ? -15.987 -11.754 19.635 1.00 89.44 181 ILE A CA 1
ATOM 1406 C C . ILE A 1 181 ? -14.798 -12.703 19.456 1.00 89.44 181 ILE A C 1
ATOM 1408 O O . ILE A 1 181 ? -13.749 -12.537 20.070 1.00 89.44 181 ILE A O 1
ATOM 1412 N N . GLN A 1 182 ? -14.953 -13.702 18.585 1.00 86.62 182 GLN A N 1
ATOM 1413 C CA . GLN A 1 182 ? -13.867 -14.610 18.207 1.00 86.62 182 GLN A CA 1
ATOM 1414 C C . GLN A 1 182 ? -13.158 -14.063 16.972 1.00 86.62 182 GLN A C 1
ATOM 1416 O O . GLN A 1 182 ? -13.683 -14.178 15.864 1.00 86.62 182 GLN A O 1
ATOM 1421 N N . ILE A 1 183 ? -11.962 -13.504 17.160 1.00 83.19 183 ILE A N 1
ATOM 1422 C CA . ILE A 1 183 ? -11.194 -12.834 16.098 1.00 83.19 183 ILE A CA 1
ATOM 1423 C C . ILE A 1 183 ? -10.982 -13.718 14.855 1.00 83.19 183 ILE A C 1
ATOM 1425 O O . ILE A 1 183 ? -11.080 -13.241 13.730 1.00 83.19 183 ILE A O 1
ATOM 1429 N N . SER A 1 184 ? -10.825 -15.033 15.043 1.00 77.19 184 SER A N 1
ATOM 1430 C CA . SER A 1 184 ? -10.645 -16.020 13.968 1.00 77.19 184 SER A CA 1
ATOM 1431 C C . SER A 1 184 ? -11.847 -16.175 13.030 1.00 77.19 184 SER A C 1
ATOM 1433 O O . SER A 1 184 ? -11.701 -16.720 11.939 1.00 77.19 184 SER A O 1
ATOM 1435 N N . LYS A 1 185 ? -13.037 -15.725 13.443 1.00 79.38 185 LYS A N 1
ATOM 1436 C CA . LYS A 1 185 ? -14.268 -15.759 12.635 1.00 79.38 185 LYS A CA 1
ATOM 1437 C C . LYS A 1 185 ? -14.598 -14.413 11.994 1.00 79.38 185 LYS A C 1
ATOM 1439 O O . LYS A 1 185 ? -15.556 -14.331 11.224 1.00 79.38 185 LYS A O 1
ATOM 1444 N N . MET A 1 186 ? -13.843 -13.371 12.327 1.00 75.75 186 MET A N 1
ATOM 1445 C CA . MET A 1 186 ? -14.068 -12.026 11.818 1.00 75.75 186 MET A CA 1
ATOM 1446 C C . MET A 1 186 ? -13.360 -11.840 10.480 1.00 75.75 186 MET A C 1
ATOM 1448 O O . MET A 1 186 ? -12.338 -12.459 10.199 1.00 75.75 186 MET A O 1
ATOM 1452 N N . HIS A 1 187 ? -13.929 -10.984 9.646 1.00 70.94 187 HIS A N 1
ATOM 1453 C CA . HIS A 1 187 ? -13.363 -10.572 8.372 1.00 70.94 187 HIS A CA 1
ATOM 1454 C C . HIS A 1 187 ? -13.532 -9.063 8.249 1.00 70.94 187 HIS A C 1
ATOM 1456 O O . HIS A 1 187 ? -14.550 -8.505 8.665 1.00 70.94 187 HIS A O 1
ATOM 1462 N N . LYS A 1 188 ? -12.522 -8.408 7.674 1.00 72.19 188 LYS A N 1
ATOM 1463 C CA . LYS A 1 188 ? -12.520 -6.962 7.473 1.00 72.19 188 LYS A CA 1
ATOM 1464 C C . LYS A 1 188 ? -13.690 -6.561 6.563 1.00 72.19 188 LYS A C 1
ATOM 1466 O O . LYS A 1 188 ? -13.822 -7.074 5.456 1.00 72.19 188 LYS A O 1
ATOM 1471 N N . THR A 1 189 ? -14.534 -5.660 7.052 1.00 68.25 189 THR A N 1
ATOM 1472 C CA . THR A 1 189 ? -15.755 -5.149 6.401 1.00 68.25 189 THR A CA 1
ATOM 1473 C C . THR A 1 189 ? -15.760 -3.627 6.246 1.00 68.25 189 THR A C 1
ATOM 1475 O O . THR A 1 189 ? -16.488 -3.120 5.400 1.00 68.25 189 THR A O 1
ATOM 1478 N N . ASP A 1 190 ? -14.910 -2.909 6.988 1.00 60.44 190 ASP A N 1
ATOM 1479 C CA . ASP A 1 190 ? -14.688 -1.467 6.860 1.00 60.44 190 ASP A CA 1
ATOM 1480 C C . ASP A 1 190 ? -13.238 -1.157 6.478 1.00 60.44 190 ASP A C 1
ATOM 1482 O O . ASP A 1 190 ? -12.299 -1.899 6.792 1.00 60.44 190 ASP A O 1
ATOM 1486 N N . LYS A 1 191 ? -13.050 0.019 5.871 1.00 60.69 191 LYS A N 1
ATOM 1487 C CA . LYS A 1 191 ? -11.722 0.593 5.645 1.00 60.69 191 LYS A CA 1
ATOM 1488 C C . LYS A 1 191 ? -11.002 0.857 6.973 1.00 60.69 191 LYS A C 1
ATOM 1490 O O . LYS A 1 191 ? -11.617 1.341 7.930 1.00 60.69 191 LYS A O 1
ATOM 1495 N N . SER A 1 192 ? -9.700 0.597 7.030 1.00 64.50 192 SER A N 1
ATOM 1496 C CA . SER A 1 192 ? -8.836 0.999 8.147 1.00 64.50 192 SER A CA 1
ATOM 1497 C C . SER A 1 192 ? -8.753 2.524 8.262 1.00 64.50 192 SER A C 1
ATOM 1499 O O . SER A 1 192 ? -9.163 3.252 7.356 1.00 64.50 192 SER A O 1
ATOM 1501 N N . MET A 1 193 ? -8.263 3.040 9.391 1.00 63.97 193 MET A N 1
ATOM 1502 C CA . MET A 1 193 ? -8.036 4.489 9.524 1.00 63.97 193 MET A CA 1
ATOM 1503 C C . MET A 1 193 ? -7.022 5.006 8.503 1.00 63.97 193 MET A C 1
ATOM 1505 O O . MET A 1 193 ? -7.276 6.024 7.872 1.00 63.97 193 MET A O 1
ATOM 1509 N N . VAL A 1 194 ? -5.960 4.241 8.247 1.00 59.56 194 VAL A N 1
ATOM 1510 C CA . VAL A 1 194 ? -4.957 4.564 7.221 1.00 59.56 194 VAL A CA 1
ATOM 1511 C C . VAL A 1 194 ? -5.590 4.608 5.827 1.00 59.56 194 VAL A C 1
ATOM 1513 O O . VAL A 1 194 ? -5.361 5.541 5.066 1.00 59.56 194 VAL A O 1
ATOM 1516 N N . GLU A 1 195 ? -6.452 3.644 5.489 1.00 63.22 195 GLU A N 1
ATOM 1517 C CA . GLU A 1 195 ? -7.168 3.646 4.206 1.00 63.22 195 GLU A CA 1
ATOM 1518 C C . GLU A 1 195 ? -8.120 4.839 4.071 1.00 63.22 195 GLU A C 1
ATOM 1520 O O . GLU A 1 195 ? -8.269 5.379 2.975 1.00 63.22 195 GLU A O 1
ATOM 1525 N N . LEU A 1 196 ? -8.760 5.261 5.167 1.00 61.84 196 LEU A N 1
ATOM 1526 C CA . LEU A 1 196 ? -9.589 6.466 5.183 1.00 61.84 196 LEU A CA 1
ATOM 1527 C C . LEU A 1 196 ? -8.755 7.741 5.045 1.00 61.84 196 LEU A C 1
ATOM 1529 O O . LEU A 1 196 ? -9.182 8.647 4.340 1.00 61.84 196 LEU A O 1
ATOM 1533 N N . GLU A 1 197 ? -7.585 7.823 5.674 1.00 60.16 197 GLU A N 1
ATOM 1534 C CA . GLU A 1 197 ? -6.670 8.961 5.537 1.00 60.16 197 GLU A CA 1
ATOM 1535 C C . GLU A 1 197 ? -6.111 9.071 4.118 1.00 60.16 197 GLU A C 1
ATOM 1537 O O . GLU A 1 197 ? -6.071 10.167 3.565 1.00 60.16 197 GLU A O 1
ATOM 1542 N N . ILE A 1 198 ? -5.762 7.947 3.485 1.00 56.81 198 ILE A N 1
ATOM 1543 C CA . ILE A 1 198 ? -5.358 7.907 2.072 1.00 56.81 198 ILE A CA 1
ATOM 1544 C C . ILE A 1 198 ? -6.510 8.378 1.173 1.00 56.81 198 ILE A C 1
ATOM 1546 O O . ILE A 1 198 ? -6.302 9.242 0.322 1.00 56.81 198 ILE A O 1
ATOM 1550 N N . ASP A 1 199 ? -7.725 7.855 1.369 1.00 56.75 199 ASP A N 1
ATOM 1551 C CA . ASP A 1 199 ? -8.918 8.245 0.598 1.00 56.75 199 ASP A CA 1
ATOM 1552 C C . ASP A 1 199 ? -9.257 9.731 0.818 1.00 56.75 199 ASP A C 1
ATOM 1554 O O . ASP A 1 199 ? -9.586 10.447 -0.124 1.00 56.75 199 ASP A O 1
ATOM 1558 N N . MET A 1 200 ? -9.115 10.239 2.045 1.00 53.22 200 MET A N 1
ATOM 1559 C CA . MET A 1 200 ? -9.348 11.646 2.368 1.00 53.22 200 MET A CA 1
ATOM 1560 C C . MET A 1 200 ? -8.275 12.553 1.762 1.00 53.22 200 MET A C 1
ATOM 1562 O O . MET A 1 200 ? -8.631 13.568 1.175 1.00 53.22 200 MET A O 1
ATOM 1566 N N . ASN A 1 201 ? -6.995 12.177 1.808 1.00 55.03 201 ASN A N 1
ATOM 1567 C CA . ASN A 1 201 ? -5.915 12.904 1.133 1.00 55.03 201 ASN A CA 1
ATOM 1568 C C . ASN A 1 201 ? -6.085 12.906 -0.394 1.00 55.03 201 ASN A C 1
ATOM 1570 O O . ASN A 1 201 ? -5.753 13.889 -1.051 1.00 55.03 201 ASN A O 1
ATOM 1574 N N . GLN A 1 202 ? -6.642 11.837 -0.972 1.00 51.62 202 GLN A N 1
ATOM 1575 C CA . GLN A 1 202 ? -7.014 11.811 -2.390 1.00 51.62 202 GLN A CA 1
ATOM 1576 C C . GLN A 1 202 ? -8.216 12.718 -2.700 1.00 51.62 202 GLN A C 1
ATOM 1578 O O . GLN A 1 202 ? -8.290 13.284 -3.788 1.00 51.62 202 GLN A O 1
ATOM 1583 N N . ARG A 1 203 ? -9.166 12.873 -1.768 1.00 52.72 203 ARG A N 1
ATOM 1584 C CA . ARG A 1 203 ? -10.422 13.616 -1.991 1.00 52.72 203 ARG A CA 1
ATOM 1585 C C . ARG A 1 203 ? -10.367 15.091 -1.613 1.00 52.72 203 ARG A C 1
ATOM 1587 O O . ARG A 1 203 ? -11.087 15.892 -2.206 1.00 52.72 203 ARG A O 1
ATOM 1594 N N . ILE A 1 204 ? -9.564 15.461 -0.624 1.00 48.03 204 ILE A N 1
ATOM 1595 C CA . ILE A 1 204 ? -9.615 16.771 0.014 1.00 48.03 204 ILE A CA 1
ATOM 1596 C C . ILE A 1 204 ? -8.328 17.548 -0.252 1.00 48.03 204 ILE A C 1
ATOM 1598 O O . ILE A 1 204 ? -7.265 17.226 0.263 1.00 48.03 204 ILE A O 1
ATOM 1602 N N . GLY A 1 205 ? -8.464 18.641 -1.004 1.00 49.84 205 GLY A N 1
ATOM 1603 C CA . GLY A 1 205 ? -7.514 19.755 -0.984 1.00 49.84 205 GLY A CA 1
ATOM 1604 C C . GLY A 1 205 ? -7.168 20.281 -2.368 1.00 49.84 205 GLY A C 1
ATOM 1605 O O . GLY A 1 205 ? -7.468 21.429 -2.672 1.00 49.84 205 GLY A O 1
ATOM 1606 N N . GLU A 1 206 ? -6.598 19.434 -3.227 1.00 45.69 206 GLU A N 1
ATOM 1607 C CA . GLU A 1 206 ? -6.097 19.856 -4.550 1.00 45.69 206 GLU A CA 1
ATOM 1608 C C . GLU A 1 206 ? -6.533 18.933 -5.703 1.00 45.69 206 GLU A C 1
ATOM 1610 O O . GLU A 1 206 ? -6.745 19.398 -6.822 1.00 45.69 206 GLU A O 1
ATOM 1615 N N . TRP A 1 207 ? -6.775 17.642 -5.446 1.00 44.84 207 TRP A N 1
ATOM 1616 C CA . TRP A 1 207 ? -7.083 16.660 -6.496 1.00 44.84 207 TRP A CA 1
ATOM 1617 C C . TRP A 1 207 ? -8.510 16.745 -7.049 1.00 44.84 207 TRP A C 1
ATOM 1619 O O . TRP A 1 207 ? -8.694 16.563 -8.247 1.00 44.84 207 TRP A O 1
ATOM 1629 N N . ALA A 1 208 ? -9.519 17.090 -6.240 1.00 46.00 208 ALA A N 1
ATOM 1630 C CA . ALA A 1 208 ? -10.902 17.209 -6.721 1.00 46.00 208 ALA A CA 1
ATOM 1631 C C . ALA A 1 208 ? -11.085 18.322 -7.775 1.00 46.00 208 ALA A C 1
ATOM 1633 O O .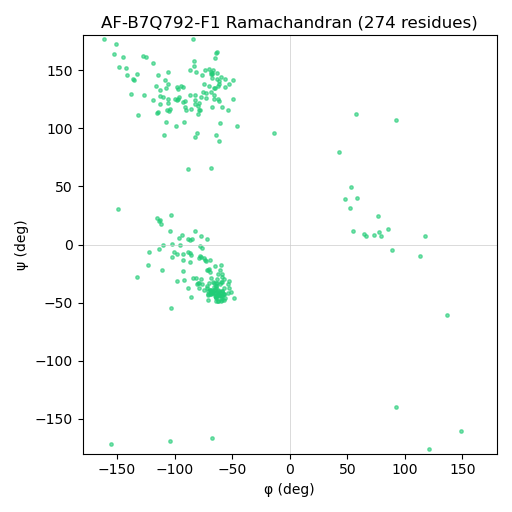 ALA A 1 208 ? -11.933 18.200 -8.654 1.00 46.00 208 ALA A O 1
ATOM 1634 N N . VAL A 1 209 ? -10.270 19.381 -7.705 1.00 46.81 209 VAL A N 1
ATOM 1635 C CA . VAL A 1 209 ? -10.265 20.482 -8.681 1.00 46.81 209 VAL A CA 1
ATOM 1636 C C . VAL A 1 209 ? -9.474 20.103 -9.938 1.00 46.81 209 VAL A C 1
ATOM 1638 O O . VAL A 1 209 ? -9.861 20.491 -11.034 1.00 46.81 209 VAL A O 1
ATOM 1641 N N . ILE A 1 210 ? -8.402 19.313 -9.795 1.00 50.62 210 ILE A N 1
ATOM 1642 C CA . ILE A 1 210 ? -7.560 18.859 -10.916 1.00 50.62 210 ILE A CA 1
ATOM 1643 C C . ILE A 1 210 ? -8.199 17.689 -11.688 1.00 50.62 210 ILE A C 1
ATOM 1645 O O . ILE A 1 210 ? -8.034 17.599 -12.899 1.00 50.62 210 ILE A O 1
ATOM 1649 N N . GLN A 1 211 ? -8.942 16.801 -11.022 1.00 48.00 211 GLN A N 1
ATOM 1650 C CA . GLN A 1 211 ? -9.529 15.595 -11.629 1.00 48.00 211 GLN A CA 1
ATOM 1651 C C . GLN A 1 211 ? -10.914 15.794 -12.259 1.00 48.00 211 GLN A C 1
ATOM 1653 O O . GLN A 1 211 ? -11.518 14.809 -12.677 1.00 48.00 211 GLN A O 1
ATOM 1658 N N . GLU A 1 212 ? -11.443 17.023 -12.305 1.00 53.97 212 GLU A N 1
ATOM 1659 C CA . GLU A 1 212 ? -12.778 17.309 -12.858 1.00 53.97 212 GLU A CA 1
ATOM 1660 C C . GLU A 1 212 ? -13.869 16.355 -12.324 1.00 53.97 212 GLU A C 1
ATOM 1662 O O . GLU A 1 212 ? -14.744 15.907 -13.069 1.00 53.97 212 GLU A O 1
ATOM 1667 N N . SER A 1 213 ? -13.812 15.998 -11.036 1.00 43.94 213 SER A N 1
ATOM 1668 C CA . SER A 1 213 ? -14.644 14.937 -10.460 1.00 43.94 213 SER A CA 1
ATOM 1669 C C . SER A 1 213 ? -16.141 15.167 -10.745 1.00 43.94 213 SER A C 1
ATOM 1671 O O . SER A 1 213 ? -16.736 16.163 -10.339 1.00 43.94 213 SER A O 1
ATOM 1673 N N . GLY A 1 214 ? -16.743 14.247 -11.515 1.00 50.34 214 GLY A N 1
ATOM 1674 C CA . GLY A 1 214 ? -18.109 14.358 -12.054 1.00 50.34 214 GLY A CA 1
ATOM 1675 C C . GLY A 1 214 ? -18.192 14.491 -13.582 1.00 50.34 214 GLY A C 1
ATOM 1676 O O . GLY A 1 214 ? -19.282 14.346 -14.135 1.00 50.34 214 GLY A O 1
ATOM 1677 N N . HIS A 1 215 ? -17.068 14.704 -14.273 1.00 53.44 215 HIS A N 1
ATOM 1678 C CA . HIS A 1 215 ? -16.996 14.702 -15.734 1.00 53.44 215 HIS A CA 1
ATOM 1679 C C . HIS A 1 215 ? -16.595 13.326 -16.265 1.00 53.44 215 HIS A C 1
ATOM 1681 O O . HIS A 1 215 ? -15.695 12.660 -15.753 1.00 53.44 215 HIS A O 1
ATOM 1687 N N . GLN A 1 216 ? -17.276 12.890 -17.322 1.00 55.94 216 GLN A N 1
ATOM 1688 C CA . GLN A 1 216 ? -16.918 11.675 -18.039 1.00 55.94 216 GLN A CA 1
ATOM 1689 C C . GLN A 1 216 ? -15.792 12.017 -19.024 1.00 55.94 216 GLN A C 1
ATOM 1691 O O . GLN A 1 216 ? -16.046 12.497 -20.128 1.00 55.94 216 GLN A O 1
ATOM 1696 N N . LEU A 1 217 ? -14.543 11.841 -18.589 1.00 72.38 217 LEU A N 1
ATOM 1697 C CA . LEU A 1 217 ? -13.365 12.096 -19.417 1.00 72.38 217 LEU A CA 1
ATOM 1698 C C . LEU A 1 217 ? -13.254 11.071 -20.554 1.00 72.38 217 LEU A C 1
ATOM 1700 O O . LEU A 1 217 ? -13.608 9.901 -20.397 1.00 72.38 217 LEU A O 1
ATOM 1704 N N . VAL A 1 218 ? -12.728 11.510 -21.699 1.00 81.00 218 VAL A N 1
ATOM 1705 C CA . VAL A 1 218 ? -12.437 10.621 -22.830 1.00 81.00 218 VAL A CA 1
ATOM 1706 C C . VAL A 1 218 ? -11.122 9.885 -22.547 1.00 81.00 218 VAL A C 1
ATOM 1708 O O . VAL A 1 218 ? -10.101 10.548 -22.360 1.00 81.00 218 VAL A O 1
ATOM 1711 N N . PRO A 1 219 ? -11.106 8.540 -22.523 1.00 81.31 219 PRO A N 1
ATOM 1712 C CA . PRO A 1 219 ? -9.871 7.791 -22.335 1.00 81.31 219 PRO A CA 1
ATOM 1713 C C . PRO A 1 219 ? -8.929 8.001 -23.528 1.00 81.31 219 PRO A C 1
ATOM 1715 O O . PRO A 1 219 ? -9.347 7.933 -24.687 1.00 81.31 219 PRO A O 1
ATOM 1718 N N . LEU A 1 220 ? -7.654 8.256 -23.235 1.00 84.12 220 LEU A N 1
ATOM 1719 C CA . LEU A 1 220 ? -6.599 8.448 -24.229 1.00 84.12 220 LEU A CA 1
ATOM 1720 C C . LEU A 1 220 ? -5.682 7.226 -24.288 1.00 84.12 220 LEU A C 1
ATOM 1722 O O . LEU A 1 220 ? -5.451 6.557 -23.283 1.00 84.12 220 LEU A O 1
ATOM 1726 N N . TYR A 1 221 ? -5.146 6.963 -25.479 1.00 87.56 221 TYR A N 1
ATOM 1727 C CA . TYR A 1 221 ? -4.252 5.844 -25.761 1.00 87.56 221 TYR A CA 1
ATOM 1728 C C . TYR A 1 221 ? -3.168 6.278 -26.750 1.00 87.56 221 TYR A C 1
ATOM 1730 O O . TYR A 1 221 ? -3.405 7.144 -27.593 1.00 87.56 221 TYR A O 1
ATOM 1738 N N . GLY A 1 222 ? -2.003 5.634 -26.687 1.00 88.44 222 GLY A N 1
ATOM 1739 C CA . GLY A 1 222 ? -0.887 5.865 -27.607 1.00 88.44 222 GLY A CA 1
ATOM 1740 C C . GLY A 1 222 ? 0.398 6.310 -26.903 1.00 88.44 222 GLY A C 1
ATOM 1741 O O . GLY A 1 222 ? 0.445 6.344 -25.670 1.00 88.44 222 GLY A O 1
ATOM 1742 N N . PRO A 1 223 ? 1.452 6.631 -27.677 1.00 88.06 223 PRO A N 1
ATOM 1743 C CA . PRO A 1 223 ? 2.717 7.115 -27.133 1.00 88.06 223 PRO A CA 1
ATOM 1744 C C . PRO A 1 223 ? 2.498 8.313 -26.207 1.00 88.06 223 PRO A C 1
ATOM 1746 O O . PRO A 1 223 ? 1.692 9.187 -26.516 1.00 88.06 223 PRO A O 1
ATOM 1749 N N . SER A 1 224 ? 3.202 8.331 -25.075 1.00 86.06 224 SER A N 1
ATOM 1750 C CA . SER A 1 224 ? 3.096 9.373 -24.039 1.00 86.06 224 SER A CA 1
ATOM 1751 C C . SER A 1 224 ? 1.753 9.453 -23.289 1.00 86.06 224 SER A C 1
ATOM 1753 O O . SER A 1 224 ? 1.591 10.344 -22.463 1.00 86.06 224 SER A O 1
ATOM 1755 N N . TYR A 1 225 ? 0.823 8.511 -23.497 1.00 87.38 225 TYR A N 1
ATOM 1756 C CA . TYR A 1 225 ? -0.447 8.408 -22.752 1.00 87.38 225 TYR A CA 1
ATOM 1757 C C . TYR A 1 225 ? -0.543 7.127 -21.906 1.00 87.38 225 TYR A C 1
ATOM 1759 O O . TYR A 1 225 ? -1.632 6.650 -21.587 1.00 87.38 225 TYR A O 1
ATOM 1767 N N . THR A 1 226 ? 0.597 6.536 -21.548 1.00 89.31 226 THR A N 1
ATOM 1768 C CA . THR A 1 226 ? 0.654 5.315 -20.737 1.00 89.31 226 THR A CA 1
ATOM 1769 C C . THR A 1 226 ? 0.458 5.647 -19.262 1.00 89.31 226 THR A C 1
ATOM 1771 O O . THR A 1 226 ? 1.268 6.360 -18.674 1.00 89.31 226 THR A O 1
ATOM 1774 N N . GLY A 1 227 ? -0.590 5.103 -18.643 1.00 84.75 227 GLY A N 1
ATOM 1775 C CA . GLY A 1 227 ? -0.778 5.186 -17.195 1.00 84.75 227 GLY A CA 1
ATOM 1776 C C . GLY A 1 227 ? 0.278 4.377 -16.437 1.00 84.75 227 GLY A C 1
ATOM 1777 O O . GLY A 1 227 ? 0.664 3.293 -16.868 1.00 84.75 227 GLY A O 1
ATOM 1778 N N . LEU A 1 228 ? 0.728 4.891 -15.291 1.00 82.31 228 LEU A N 1
ATOM 1779 C CA . LEU A 1 228 ? 1.633 4.171 -14.391 1.00 82.31 228 LEU A CA 1
ATOM 1780 C C . LEU A 1 228 ? 0.820 3.498 -13.284 1.00 82.31 228 LEU A C 1
ATOM 1782 O O . LEU A 1 228 ? 0.032 4.160 -12.601 1.00 82.31 228 LEU A O 1
ATOM 1786 N N . ALA A 1 229 ? 1.013 2.189 -13.107 1.00 74.88 229 ALA A N 1
ATOM 1787 C CA . ALA A 1 229 ? 0.359 1.430 -12.047 1.00 74.88 229 ALA A CA 1
ATOM 1788 C C . ALA A 1 229 ? 0.796 1.945 -10.666 1.00 74.88 229 ALA A C 1
ATOM 1790 O O . ALA A 1 229 ? 1.946 2.341 -10.464 1.00 74.88 229 ALA A O 1
ATOM 1791 N N . ASN A 1 230 ? -0.129 1.971 -9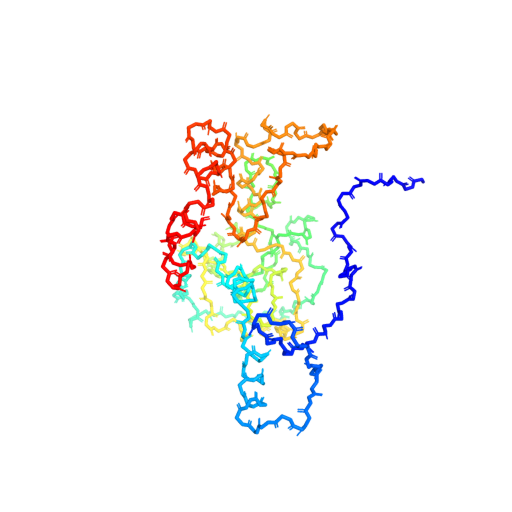.709 1.00 64.44 230 ASN A N 1
ATOM 1792 C CA . ASN A 1 230 ? 0.201 2.291 -8.325 1.00 64.44 230 ASN A CA 1
ATOM 1793 C C . ASN A 1 230 ? 0.727 1.024 -7.639 1.00 64.44 230 ASN A C 1
ATOM 1795 O O . ASN A 1 230 ? 0.039 0.007 -7.639 1.00 64.44 230 ASN A O 1
ATOM 1799 N N . LEU A 1 231 ? 1.928 1.096 -7.066 1.00 61.50 231 LEU A N 1
ATOM 1800 C CA . LEU A 1 231 ? 2.612 -0.021 -6.404 1.00 61.50 231 LEU A CA 1
ATOM 1801 C C . LEU A 1 231 ? 2.547 0.081 -4.867 1.00 61.50 231 LEU A C 1
ATOM 1803 O O . LEU A 1 231 ? 3.413 -0.434 -4.171 1.00 61.50 231 LEU A O 1
ATOM 1807 N N . GLY A 1 232 ? 1.533 0.771 -4.335 1.00 48.44 232 GLY A N 1
ATOM 1808 C CA . GLY A 1 232 ? 1.403 1.102 -2.915 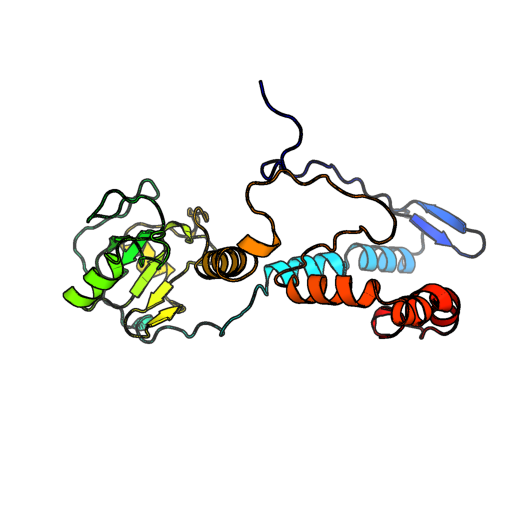1.00 48.44 232 GLY A CA 1
ATOM 1809 C C . GLY A 1 232 ? 2.026 2.463 -2.610 1.00 48.44 232 GLY A C 1
ATOM 1810 O O . GLY A 1 232 ? 3.241 2.625 -2.618 1.00 48.44 232 GLY A O 1
ATOM 1811 N N . ASN A 1 233 ? 1.188 3.475 -2.364 1.00 52.88 233 ASN A N 1
ATOM 1812 C CA . ASN A 1 233 ? 1.593 4.867 -2.101 1.00 52.88 233 ASN A CA 1
ATOM 1813 C C . ASN A 1 233 ? 2.493 5.519 -3.168 1.00 52.88 233 ASN A C 1
ATOM 1815 O O . ASN A 1 233 ? 2.977 6.624 -2.956 1.00 52.88 233 ASN A O 1
ATOM 1819 N N . SER A 1 234 ? 2.670 4.917 -4.346 1.00 67.25 234 SER A N 1
ATOM 1820 C CA . SER A 1 234 ? 3.582 5.422 -5.382 1.00 67.25 234 SER A CA 1
ATOM 1821 C C . SER A 1 234 ? 2.982 6.532 -6.259 1.00 67.25 234 SER A C 1
ATOM 1823 O O . SER A 1 234 ? 3.548 6.886 -7.290 1.00 67.25 234 SER A O 1
ATOM 1825 N N . CYS A 1 235 ? 1.834 7.110 -5.889 1.00 69.25 235 CYS A N 1
ATOM 1826 C CA . CYS A 1 235 ? 1.152 8.116 -6.712 1.00 69.25 235 CYS A CA 1
ATOM 1827 C C . CYS A 1 235 ? 1.974 9.402 -6.889 1.00 69.25 235 CYS A C 1
ATOM 1829 O O . CYS A 1 235 ? 1.928 10.012 -7.960 1.00 69.25 235 CYS A O 1
ATOM 1831 N N . TYR A 1 236 ? 2.755 9.791 -5.877 1.00 73.56 236 TYR A N 1
ATOM 1832 C CA . TYR A 1 236 ? 3.667 10.931 -5.969 1.00 73.56 236 TYR A CA 1
ATOM 1833 C C . TYR A 1 236 ? 4.756 10.671 -7.016 1.00 73.56 236 TYR A C 1
ATOM 1835 O O . TYR A 1 236 ? 5.014 11.527 -7.860 1.00 73.56 236 TYR A O 1
ATOM 1843 N N . LEU A 1 237 ? 5.333 9.464 -7.012 1.00 78.69 237 LEU A N 1
ATOM 1844 C CA . LEU A 1 237 ? 6.346 9.051 -7.974 1.00 78.69 237 LEU A CA 1
ATOM 1845 C C . LEU A 1 237 ? 5.750 9.029 -9.379 1.00 78.69 237 LEU A C 1
ATOM 1847 O O . LEU A 1 237 ? 6.311 9.640 -10.280 1.00 78.69 237 LEU A O 1
ATOM 1851 N N . ASN A 1 238 ? 4.579 8.412 -9.550 1.00 81.31 238 ASN A N 1
ATOM 1852 C CA . ASN A 1 238 ? 3.900 8.347 -10.842 1.00 81.31 238 ASN A CA 1
ATOM 1853 C C . ASN A 1 238 ? 3.642 9.751 -11.407 1.00 81.31 238 ASN A C 1
ATOM 1855 O O . ASN A 1 238 ? 3.892 9.994 -12.583 1.00 81.31 238 ASN A O 1
ATOM 1859 N N . SER A 1 239 ? 3.200 10.688 -10.565 1.00 81.44 239 SER A N 1
ATOM 1860 C CA . SER A 1 239 ? 2.935 12.074 -10.972 1.00 81.44 239 SER A CA 1
ATOM 1861 C C . SER A 1 239 ? 4.210 12.794 -11.421 1.00 81.44 239 SER A C 1
ATOM 1863 O O . SER A 1 239 ? 4.219 13.432 -12.472 1.00 81.44 239 SER A O 1
ATOM 1865 N N . VAL A 1 240 ? 5.306 12.658 -10.666 1.00 90.19 240 VAL A N 1
ATOM 1866 C CA . VAL A 1 240 ? 6.607 13.244 -11.031 1.00 90.19 240 VAL A CA 1
ATOM 1867 C C . VAL A 1 240 ? 7.147 12.619 -12.317 1.00 90.19 240 VAL A C 1
ATOM 1869 O O . VAL A 1 240 ? 7.556 13.346 -13.219 1.00 90.19 240 VAL A O 1
ATOM 1872 N N . MET A 1 241 ? 7.106 11.291 -12.435 1.00 92.75 241 MET A N 1
ATOM 1873 C CA . MET A 1 241 ? 7.617 10.576 -13.605 1.00 92.75 241 MET A CA 1
ATOM 1874 C C . MET A 1 241 ? 6.860 10.946 -14.879 1.00 92.75 241 MET A C 1
ATOM 1876 O O . MET A 1 241 ? 7.496 11.170 -15.902 1.00 92.75 241 MET A O 1
ATOM 1880 N N . GLN A 1 242 ? 5.532 11.095 -14.827 1.00 92.00 242 GLN A N 1
ATOM 1881 C CA . GLN A 1 242 ? 4.736 11.547 -15.978 1.00 92.00 242 GLN A CA 1
ATOM 1882 C C . GLN A 1 242 ? 5.180 12.925 -16.487 1.00 92.00 242 GLN A C 1
ATOM 1884 O O . GLN A 1 242 ? 5.280 13.137 -17.694 1.00 92.00 242 GLN A O 1
ATOM 1889 N N . VAL A 1 243 ? 5.498 13.854 -15.579 1.00 94.00 243 VAL A N 1
ATOM 1890 C CA . VAL A 1 243 ? 5.995 15.186 -15.954 1.00 94.00 243 VAL A CA 1
ATOM 1891 C C . VAL A 1 243 ? 7.412 15.102 -16.514 1.00 94.00 243 VAL A C 1
ATOM 1893 O O . VAL A 1 243 ? 7.684 15.666 -17.570 1.00 94.00 243 VAL A O 1
ATOM 1896 N N . VAL A 1 244 ? 8.315 14.388 -15.837 1.00 94.56 244 VAL A N 1
ATOM 1897 C CA . VAL A 1 244 ? 9.724 14.268 -16.243 1.00 94.56 244 VAL A CA 1
ATOM 1898 C C . VAL A 1 244 ? 9.857 13.591 -17.609 1.00 94.56 244 VAL A C 1
ATOM 1900 O O . VAL A 1 244 ? 10.600 14.072 -18.460 1.00 94.56 244 VAL A O 1
ATOM 1903 N N . LEU A 1 245 ? 9.090 12.527 -17.859 1.00 92.50 245 LEU A N 1
ATOM 1904 C CA . LEU A 1 245 ? 9.087 11.803 -19.133 1.00 92.50 245 LEU A CA 1
ATOM 1905 C C . LEU A 1 245 ? 8.478 12.600 -20.292 1.00 92.50 245 LEU A C 1
ATOM 1907 O O . LEU A 1 245 ? 8.668 12.219 -21.445 1.00 92.50 245 LEU A O 1
ATOM 1911 N N . ALA A 1 246 ? 7.777 13.701 -20.020 1.00 92.69 246 ALA A N 1
ATOM 1912 C CA . ALA A 1 246 ? 7.282 14.617 -21.044 1.00 92.69 246 ALA A CA 1
ATOM 1913 C C . ALA A 1 246 ? 8.316 15.688 -21.451 1.00 92.69 246 ALA A C 1
ATOM 1915 O O . ALA A 1 246 ? 8.080 16.429 -22.405 1.00 92.69 246 ALA A O 1
ATOM 1916 N N . ILE A 1 247 ? 9.456 15.781 -20.751 1.00 95.69 247 ILE A N 1
ATOM 1917 C CA . ILE A 1 247 ? 10.516 16.756 -21.032 1.00 95.69 247 ILE A CA 1
ATOM 1918 C C . ILE A 1 247 ? 11.406 16.232 -22.176 1.00 95.69 247 ILE A C 1
ATOM 1920 O O . ILE A 1 247 ? 12.030 15.176 -22.015 1.00 95.69 247 ILE A O 1
ATOM 1924 N N . PRO A 1 248 ? 11.535 16.954 -23.309 1.00 95.44 248 PRO A N 1
ATOM 1925 C CA . PRO A 1 248 ? 12.297 16.486 -24.471 1.00 95.44 248 PRO A CA 1
ATOM 1926 C C . PRO A 1 248 ? 13.761 16.149 -24.169 1.00 95.44 248 PRO A C 1
ATOM 1928 O O . PRO A 1 248 ? 14.303 15.182 -24.693 1.00 95.44 248 PRO A O 1
ATOM 1931 N N . GLU A 1 249 ? 14.425 16.913 -23.304 1.00 96.31 249 GLU A N 1
ATOM 1932 C CA . GLU A 1 249 ? 15.813 16.667 -22.911 1.00 96.31 249 GLU A CA 1
ATOM 1933 C C . GLU A 1 249 ? 15.970 15.341 -22.160 1.00 96.31 249 GLU A C 1
ATOM 1935 O O . GLU A 1 249 ? 16.968 14.642 -22.342 1.00 96.31 249 GLU A O 1
ATOM 1940 N N . PHE A 1 250 ? 14.977 14.978 -21.344 1.00 95.06 250 PHE A N 1
ATOM 1941 C CA . PHE A 1 250 ? 14.964 13.706 -20.632 1.00 95.06 250 PHE A CA 1
ATOM 1942 C C . PHE A 1 250 ? 14.721 12.545 -21.601 1.00 95.06 250 PHE A C 1
ATOM 1944 O O . PHE A 1 250 ? 15.438 11.548 -21.556 1.00 95.06 250 PHE A O 1
ATOM 1951 N N . GLN A 1 251 ? 13.778 12.707 -22.535 1.00 94.50 251 GLN A N 1
ATOM 1952 C CA . GLN A 1 251 ? 13.521 11.734 -23.602 1.00 94.50 251 GLN A CA 1
ATOM 1953 C C . GLN A 1 251 ? 14.771 11.497 -24.456 1.00 94.50 251 GLN A C 1
ATOM 1955 O O . GLN A 1 251 ? 15.184 10.359 -24.650 1.00 94.50 251 GLN A O 1
ATOM 1960 N N . ASN A 1 252 ? 15.448 12.561 -24.888 1.00 93.69 252 ASN A N 1
ATOM 1961 C CA . ASN A 1 252 ? 16.685 12.435 -25.655 1.00 93.69 252 ASN A CA 1
ATOM 1962 C C . ASN A 1 252 ? 17.764 11.669 -24.875 1.00 93.69 252 ASN A C 1
ATOM 1964 O O . ASN A 1 252 ? 18.473 10.841 -25.440 1.00 93.69 252 ASN A O 1
ATOM 1968 N N . LYS A 1 253 ? 17.885 11.926 -23.568 1.00 92.75 253 LYS A N 1
ATOM 1969 C CA . LYS A 1 253 ? 18.929 11.316 -22.742 1.00 92.75 253 LYS A CA 1
ATOM 1970 C C . LYS A 1 253 ? 18.672 9.843 -22.407 1.00 92.75 253 LYS A C 1
ATOM 1972 O O . LYS A 1 253 ? 19.636 9.081 -22.353 1.00 92.75 253 LYS A O 1
ATOM 1977 N N . TYR A 1 254 ? 17.426 9.466 -22.128 1.00 93.81 254 TYR A N 1
ATOM 1978 C CA . TYR A 1 254 ? 17.092 8.142 -21.586 1.00 93.81 254 TYR A CA 1
ATOM 1979 C C . TYR A 1 254 ? 16.325 7.241 -22.559 1.00 93.81 254 TYR A C 1
ATOM 1981 O O . TYR A 1 254 ? 16.376 6.026 -22.408 1.00 93.81 254 TYR A O 1
ATOM 1989 N N . TYR A 1 255 ? 15.652 7.797 -23.570 1.00 92.50 255 TYR A N 1
ATOM 1990 C CA . TYR A 1 255 ? 14.915 7.024 -24.574 1.00 92.50 255 TYR A CA 1
ATOM 1991 C C . TYR A 1 255 ? 15.674 6.925 -25.903 1.00 92.50 255 TYR A C 1
ATOM 1993 O O . TYR A 1 255 ? 15.945 5.820 -26.364 1.00 92.50 255 TYR A O 1
ATOM 2001 N N . GLU A 1 256 ? 16.080 8.051 -26.498 1.00 92.12 256 GLU A N 1
ATOM 2002 C CA . GLU A 1 256 ? 16.772 8.033 -27.802 1.00 92.12 256 GLU A CA 1
ATOM 2003 C C . GLU A 1 256 ? 18.154 7.356 -27.714 1.00 92.12 256 GLU A C 1
ATOM 2005 O O . GLU A 1 256 ? 18.547 6.595 -28.597 1.00 92.12 256 GLU A O 1
ATOM 2010 N N . ASP A 1 257 ? 18.868 7.561 -26.603 1.00 89.88 257 ASP A N 1
ATOM 2011 C CA . ASP A 1 257 ? 20.164 6.928 -26.322 1.00 89.88 257 ASP A CA 1
ATOM 2012 C C . ASP A 1 257 ? 20.044 5.522 -25.681 1.00 89.88 257 ASP A C 1
ATOM 2014 O O . ASP A 1 257 ? 21.064 4.912 -25.339 1.00 89.88 257 ASP A O 1
ATOM 2018 N N . ALA A 1 258 ? 18.831 4.969 -25.522 1.00 92.69 258 ALA A N 1
ATOM 2019 C CA . ALA A 1 258 ? 18.593 3.742 -24.750 1.00 92.69 258 ALA A CA 1
ATOM 2020 C C . ALA A 1 258 ? 19.403 2.536 -25.250 1.00 92.69 258 ALA A C 1
ATOM 2022 O O . ALA A 1 258 ? 20.006 1.829 -24.445 1.00 92.69 258 ALA A O 1
ATOM 2023 N N . SER A 1 259 ? 19.496 2.321 -26.570 1.00 93.88 259 SER A N 1
ATOM 2024 C CA . SER A 1 259 ? 20.279 1.205 -27.127 1.00 93.88 259 SER A CA 1
ATOM 2025 C C . SER A 1 259 ? 21.742 1.261 -26.694 1.00 93.88 259 SER A C 1
ATOM 2027 O O . SER A 1 259 ? 22.305 0.255 -26.276 1.00 93.88 259 SER A O 1
ATOM 2029 N N . ARG A 1 260 ? 22.344 2.456 -26.710 1.00 93.44 260 ARG A N 1
ATOM 2030 C CA . ARG A 1 260 ? 23.723 2.641 -26.258 1.00 93.44 260 ARG A CA 1
ATOM 2031 C C . ARG A 1 260 ? 23.845 2.410 -24.754 1.00 93.44 260 ARG A C 1
ATOM 2033 O O . ARG A 1 260 ? 24.851 1.858 -24.315 1.00 93.44 260 ARG A O 1
ATOM 2040 N N . THR A 1 261 ? 22.871 2.851 -23.966 1.00 93.25 261 THR A N 1
ATOM 2041 C CA . THR A 1 261 ? 22.840 2.594 -22.520 1.00 93.25 261 THR A CA 1
ATOM 2042 C C . THR A 1 261 ? 22.809 1.092 -22.237 1.00 93.25 261 THR A C 1
ATOM 2044 O O . THR A 1 261 ? 23.613 0.615 -21.440 1.00 93.25 261 THR A O 1
ATOM 2047 N N . PHE A 1 262 ? 21.966 0.335 -22.944 1.00 95.00 262 PHE A N 1
ATOM 2048 C CA . PHE A 1 262 ? 21.866 -1.117 -22.789 1.00 95.00 262 PHE A CA 1
ATOM 2049 C C . PHE A 1 262 ? 23.129 -1.847 -23.257 1.00 95.00 262 PHE A C 1
ATOM 2051 O O . PHE A 1 262 ? 23.610 -2.729 -22.556 1.00 95.00 262 PHE A O 1
ATOM 2058 N N . ASP A 1 263 ? 23.736 -1.436 -24.372 1.00 94.94 263 ASP A N 1
ATOM 2059 C CA . ASP A 1 263 ? 24.991 -2.032 -24.857 1.00 94.94 263 ASP A CA 1
ATOM 2060 C C . ASP A 1 263 ? 26.164 -1.847 -23.875 1.00 94.94 263 ASP A C 1
ATOM 2062 O O . ASP A 1 263 ? 27.117 -2.627 -23.881 1.00 94.94 263 ASP A O 1
ATOM 2066 N N . ASN A 1 264 ? 26.110 -0.807 -23.037 1.00 92.25 264 ASN A N 1
ATOM 2067 C CA . ASN A 1 264 ? 27.134 -0.495 -22.039 1.00 92.25 264 ASN A CA 1
ATOM 2068 C C . ASN A 1 264 ? 26.708 -0.861 -20.606 1.00 92.25 264 ASN A C 1
ATOM 2070 O O . ASN A 1 264 ? 27.378 -0.445 -19.657 1.00 92.25 264 ASN A O 1
ATOM 2074 N N . SER A 1 265 ? 25.612 -1.607 -20.431 1.00 93.31 265 SER A N 1
ATOM 2075 C CA . SER A 1 265 ? 25.086 -1.924 -19.104 1.00 93.31 265 SER A CA 1
ATOM 2076 C C . SER A 1 265 ? 26.028 -2.848 -18.319 1.00 93.31 265 SER A C 1
ATOM 2078 O O . SER A 1 265 ? 26.672 -3.725 -18.908 1.00 93.31 265 SER A O 1
ATOM 2080 N N . PRO A 1 266 ? 26.084 -2.727 -16.981 1.00 92.75 266 PRO A N 1
ATOM 2081 C CA . PRO A 1 266 ? 26.778 -3.705 -16.151 1.00 92.75 266 PRO A CA 1
ATOM 2082 C C . PRO A 1 266 ? 26.128 -5.102 -16.255 1.00 92.75 266 PRO A C 1
ATOM 2084 O O . PRO A 1 266 ? 24.991 -5.224 -16.711 1.00 92.75 266 PRO A O 1
ATOM 2087 N N . PRO A 1 267 ? 26.817 -6.169 -15.796 1.00 92.25 267 PRO A N 1
ATOM 2088 C CA . PRO A 1 267 ? 26.267 -7.528 -15.812 1.00 92.25 267 PRO A CA 1
ATOM 2089 C C . PRO A 1 267 ? 24.943 -7.686 -15.051 1.00 92.25 267 PRO A C 1
ATOM 2091 O O . PRO A 1 267 ? 24.144 -8.545 -15.409 1.00 92.25 267 PRO A O 1
ATOM 2094 N N . ASP A 1 268 ? 24.723 -6.871 -14.014 1.00 91.19 268 ASP A N 1
ATOM 2095 C CA . ASP A 1 268 ? 23.438 -6.747 -13.326 1.00 91.19 268 ASP A CA 1
ATOM 2096 C C . ASP A 1 268 ? 22.805 -5.381 -13.647 1.00 91.19 268 ASP A C 1
ATOM 2098 O O . ASP A 1 268 ? 23.116 -4.387 -12.983 1.00 91.19 268 ASP A O 1
ATOM 2102 N N . PRO A 1 269 ? 21.932 -5.306 -14.665 1.00 91.25 269 PRO A N 1
ATOM 2103 C CA . PRO A 1 269 ? 21.288 -4.058 -15.057 1.00 91.25 269 PRO A CA 1
ATOM 2104 C C . PRO A 1 269 ? 20.210 -3.593 -14.067 1.00 91.25 269 PRO A C 1
ATOM 2106 O O . PRO A 1 269 ? 19.784 -2.444 -14.144 1.00 91.25 269 PRO A O 1
ATOM 2109 N N . THR A 1 270 ? 19.753 -4.447 -13.140 1.00 86.69 270 THR A N 1
ATOM 2110 C CA . THR A 1 270 ? 18.638 -4.120 -12.228 1.00 86.69 270 THR A CA 1
ATOM 2111 C C . THR A 1 270 ? 19.003 -3.060 -11.191 1.00 86.69 270 THR A C 1
ATOM 2113 O O . THR A 1 270 ? 18.126 -2.403 -10.641 1.00 86.69 270 THR A O 1
ATOM 2116 N N . GLN A 1 271 ? 20.300 -2.888 -10.933 1.00 86.94 271 GLN A N 1
ATOM 2117 C CA . GLN A 1 271 ? 20.839 -1.922 -9.975 1.00 86.94 271 GLN A CA 1
ATOM 2118 C C . GLN A 1 271 ? 21.420 -0.672 -10.653 1.00 86.94 271 GLN A C 1
ATOM 2120 O O . GLN A 1 271 ? 21.950 0.206 -9.969 1.00 86.94 271 GLN A O 1
ATOM 2125 N N . ASP A 1 272 ? 21.366 -0.585 -11.985 1.00 91.19 272 ASP A N 1
ATOM 2126 C CA . ASP A 1 272 ? 21.916 0.548 -12.725 1.00 91.19 272 ASP A CA 1
ATOM 2127 C C . ASP A 1 272 ? 20.866 1.641 -12.934 1.00 91.19 272 ASP A C 1
ATOM 2129 O O . ASP A 1 272 ? 19.863 1.444 -13.612 1.00 91.19 272 ASP A O 1
ATOM 2133 N N . PHE A 1 273 ? 21.137 2.822 -12.385 1.00 91.69 273 PHE A N 1
ATOM 2134 C CA . PHE A 1 273 ? 20.229 3.966 -12.450 1.00 91.69 273 PHE A CA 1
ATOM 2135 C C . PHE A 1 273 ? 19.905 4.433 -13.874 1.00 91.69 273 PHE A C 1
ATOM 2137 O O . PHE A 1 273 ? 18.837 4.977 -14.096 1.00 91.69 273 PHE A O 1
ATOM 2144 N N . THR A 1 274 ? 20.839 4.311 -14.821 1.00 92.94 274 THR A N 1
ATOM 2145 C CA . THR A 1 274 ? 20.614 4.813 -16.188 1.00 92.94 274 THR A CA 1
ATOM 2146 C C . THR A 1 274 ? 19.802 3.814 -17.007 1.00 92.94 274 THR A C 1
ATOM 2148 O O . THR A 1 274 ? 19.120 4.210 -17.949 1.00 92.94 274 THR A O 1
ATOM 2151 N N . VAL A 1 275 ? 19.920 2.524 -16.679 1.00 91.94 275 VAL A N 1
ATOM 2152 C CA . VAL A 1 275 ? 19.180 1.436 -17.323 1.00 91.94 275 VAL A CA 1
ATOM 2153 C C . VAL A 1 275 ? 17.741 1.330 -16.806 1.00 91.94 275 VAL A C 1
ATOM 2155 O O . VAL A 1 275 ? 16.864 1.005 -17.606 1.00 91.94 275 VAL A O 1
ATOM 2158 N N . GLN A 1 276 ? 17.510 1.560 -15.506 1.00 90.69 276 GLN A N 1
ATOM 2159 C CA . GLN A 1 276 ? 16.171 1.568 -14.889 1.00 90.69 276 GLN A CA 1
ATOM 2160 C C . GLN A 1 276 ? 15.382 2.838 -15.227 1.00 90.69 276 GLN A C 1
ATOM 2162 O O . GLN A 1 276 ? 14.171 2.704 -15.513 1.00 90.69 276 GLN A O 1
#

InterPro domains:
  IPR001394 Peptidase C19, ubiquitin carboxyl-terminal hydrolase [PF00443] (226-270)
  IPR001607 Zinc finger, UBP-type [PF02148] (99-171)
  IPR001607 Zinc finger, UBP-type [PS50271] (75-183)
  IPR001607 Zinc finger, UBP-type [SM00290] (98-153)
  IPR013083 Zinc finger, RING/FYVE/PHD-type [G3DSA:3.30.40.10] (70-170)
  IPR018200 Ubiquitin specific protease, conserved site [PS00972] (227-242)
  IPR028889 Ubiquitin specific protease UPS, catalytic domain [PS50235] (226-276)
  IPR038765 Papain-like cysteine peptidase superfamily [SSF54001] (222-274)

Radius of gyration: 26.42 Å; Cα contacts (8 Å, |Δi|>4): 303; chains: 1; bounding box: 57×57×66 Å

Secondary structure (DSSP, 8-state):
-PPTTS--TT-----------EEEETTTTEEEESS-TTS-HHHHHHHHHHHHSPPHHHHHHHHHHH-S--SS-PPBPTTTTTPPPP-S-----SS----SSSS--SSEEEETTT--EEE-PBPTTS-B--SHHHHHHHHH---EEEEGGG-BTTB--EEETTTTEEEB-TTHHHHHHHTT--GGG----S--HHHHHHHHHHHSSSHHHHTTTT--PPP--STT-PPPPP-SSTHHHHHHHHHHTT-HHHHIIIIITHHHHHHT--S-GGG-TTT-

Organism: Ixodes scapularis (NCBI:txid6945)

Nearest PDB structures (foldseek):
  6dxh-assembly1_A  TM=9.701E-01  e=3.206E-18  Homo sapiens
  2g43-assembly1_A  TM=9.509E-01  e=4.624E-18  Homo sapiens
  7ms6-assembly1_A  TM=9.821E-01  e=8.641E-17  Homo sapiens
  3ihp-assembly2_B  TM=5.265E-01  e=2.628E-23  Homo sapiens
  2l80-assembly1_A  TM=8.413E-01  e=3.258E-13  Homo sapiens

Solvent-accessible surface area (backbone atoms only — not comparable to full-atom values): 17040 Å² total; per-residue (Å²): 135,85,78,87,85,68,89,72,91,79,67,73,81,91,66,89,87,83,88,87,53,62,52,69,43,80,92,82,59,52,75,44,68,54,91,56,87,87,52,56,67,71,56,53,51,52,52,52,51,58,73,68,47,79,46,70,64,57,52,47,52,50,44,32,70,71,55,65,73,74,77,61,80,55,51,70,42,91,50,41,87,71,66,67,62,60,91,78,82,57,68,55,72,98,65,91,59,53,22,78,89,53,91,48,67,62,65,39,29,31,31,58,32,70,62,54,41,16,21,33,60,56,46,95,89,72,48,82,30,81,30,46,40,60,55,46,29,77,73,70,68,57,43,44,28,35,35,61,36,34,30,22,72,94,45,58,53,32,38,27,70,81,78,73,39,66,31,37,54,90,42,47,68,60,54,36,42,72,30,64,40,58,48,82,79,40,62,65,76,42,79,46,71,67,56,46,51,53,53,43,61,56,55,56,88,62,46,48,76,73,63,48,74,90,62,88,74,81,90,72,78,59,91,96,47,73,82,71,84,74,66,53,90,36,59,66,57,46,54,51,48,57,55,50,66,68,35,67,71,48,34,49,63,56,56,75,40,32,68,63,50,61,77,67,47,61,100,62,46,90,80,34,80,85,74,102

Foldseek 3Di:
DDDPDDPCPPDDPPDDDDDWDWDFDPDVRDTGTPPDPVDPPVVNVVVVCVVPDQDPVNVLLVCLVVCQDCVDPAAADPCLVVAAADPPVAADDLADDAQPVDGDRAQWKAQLRYRHIHWPDADPVRDGGDCRVVVVCVVPVRFKIWGSLQQALVGTFMGGPVVRDTHDRPCRCVSCVSNPDHSHPHDRRHDHPSRVVVVCVCVDDPNCVVVVPPDDDDQDDDPLSDQDDDSRPCVVVSVVCSVQCVDVVSCVQQPVCQVVCVVPADPDNVPPPSND

pLDDT: mean 79.35, std 19.17, range [25.25, 97.81]

Sequence (276 aa):
MSLEGGFDVAEGKKYEYEYHNALTILPHFDVIPLPNPELPEKVQLSVATVLASDSANQLNEQQAMAGTWDGEKRAVSKHSETLQQLDNGVKVPPHGWRCEMCNLTENLWMNLTDGAIMCGRKFFDGSGGNNHALDHYKRSGFPLAVKLGTINPDGADVYSYDEDDMVLDSNLTKHLEHFGIQISKMHKTDKSMVELEIDMNQRIGEWAVIQESGHQLVPLYGPSYTGLANLGNSCYLNSVMQVVLAIPEFQNKYYEDASRTFDNSPPDPTQDFTVQ